Protein AF-0000000085634406 (afdb_homodimer)

Structure (mmCIF, N/CA/C/O backbone):
data_AF-0000000085634406-model_v1
#
loop_
_entity.id
_entity.type
_entity.pdbx_description
1 polymer 'Uncharacterized protein'
#
loop_
_atom_site.group_PDB
_atom_site.id
_atom_site.type_symbol
_atom_site.label_atom_id
_atom_site.label_alt_id
_atom_site.label_comp_id
_atom_site.label_asym_id
_atom_site.label_entity_id
_atom_site.label_seq_id
_atom_site.pdbx_PDB_ins_code
_atom_site.Cartn_x
_atom_site.Cartn_y
_atom_site.Cartn_z
_atom_site.occupancy
_atom_site.B_iso_or_equiv
_atom_site.auth_seq_id
_atom_site.auth_comp_id
_atom_site.auth_asym_id
_atom_site.auth_atom_id
_atom_site.pdbx_PDB_model_num
ATOM 1 N N . MET A 1 1 ? 10.5 -25.703 -25.047 1 21.89 1 MET A N 1
ATOM 2 C CA . MET A 1 1 ? 10.477 -24.328 -24.531 1 21.89 1 MET A CA 1
ATOM 3 C C . MET A 1 1 ? 10.43 -24.328 -23 1 21.89 1 MET A C 1
ATOM 5 O O . MET A 1 1 ? 9.523 -24.906 -22.406 1 21.89 1 MET A O 1
ATOM 9 N N . ASP A 1 2 ? 11.484 -24.625 -22.375 1 30.7 2 ASP A N 1
ATOM 10 C CA . ASP A 1 2 ? 11.68 -24.688 -20.922 1 30.7 2 ASP A CA 1
AT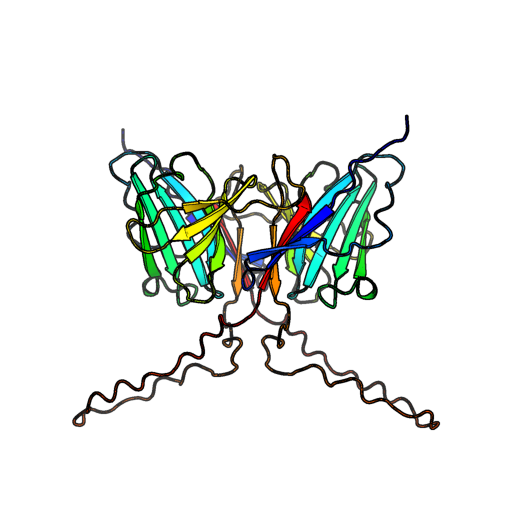OM 11 C C . ASP A 1 2 ? 10.914 -23.562 -20.219 1 30.7 2 ASP A C 1
ATOM 13 O O . ASP A 1 2 ? 11.102 -22.391 -20.531 1 30.7 2 ASP A O 1
ATOM 17 N N . SER A 1 3 ? 9.664 -23.594 -20.219 1 33.84 3 SER A N 1
ATOM 18 C CA . SER A 1 3 ? 8.727 -22.594 -19.703 1 33.84 3 SER A CA 1
ATOM 19 C C . SER A 1 3 ? 9.328 -21.828 -18.531 1 33.84 3 SER A C 1
ATOM 21 O O . SER A 1 3 ? 9.438 -22.375 -17.422 1 33.84 3 SER A O 1
ATOM 23 N N . SER A 1 4 ? 10.469 -21.344 -18.594 1 37.53 4 SER A N 1
ATOM 24 C CA . SER A 1 4 ? 11.336 -20.531 -17.75 1 37.53 4 SER A CA 1
ATOM 25 C C . SER A 1 4 ? 10.539 -19.469 -17.016 1 37.53 4 SER A C 1
ATOM 27 O O . SER A 1 4 ? 10.352 -18.359 -17.516 1 37.53 4 SER A O 1
ATOM 29 N N . ARG A 1 5 ? 9.312 -19.641 -16.797 1 41.25 5 ARG A N 1
ATOM 30 C CA . ARG A 1 5 ? 8.414 -18.75 -16.078 1 41.25 5 ARG A CA 1
ATOM 31 C C . ARG A 1 5 ? 9.172 -17.922 -15.039 1 41.25 5 ARG A C 1
ATOM 33 O O . ARG A 1 5 ? 9.891 -18.469 -14.211 1 41.25 5 ARG A O 1
ATOM 40 N N . SER A 1 6 ? 9.766 -16.953 -15.461 1 49.94 6 SER A N 1
ATOM 41 C CA . SER A 1 6 ? 10.445 -15.883 -14.727 1 49.94 6 SER A CA 1
ATOM 42 C C . SER A 1 6 ? 9.938 -15.797 -13.289 1 49.94 6 SER A C 1
ATOM 44 O O . SER A 1 6 ? 8.734 -15.664 -13.055 1 49.94 6 SER A O 1
ATOM 46 N N . LYS A 1 7 ? 10.422 -16.75 -12.398 1 63.03 7 LYS A N 1
ATOM 47 C CA . LYS A 1 7 ? 10.062 -17.016 -11.008 1 63.03 7 LYS A CA 1
ATOM 48 C C . LYS A 1 7 ? 10 -15.711 -10.211 1 63.03 7 LYS A C 1
ATOM 50 O O . LYS A 1 7 ? 10.977 -14.961 -10.148 1 63.03 7 LYS A O 1
ATOM 55 N N . PHE A 1 8 ? 8.836 -15.203 -10.078 1 77.75 8 PHE A N 1
ATOM 56 C CA . PHE A 1 8 ? 8.641 -14.117 -9.125 1 77.75 8 PHE A CA 1
ATOM 57 C C . PHE A 1 8 ? 9.383 -14.398 -7.824 1 77.75 8 PHE A C 1
ATOM 59 O O . PHE A 1 8 ? 9.43 -15.539 -7.363 1 77.75 8 PHE A O 1
ATOM 66 N N . VAL A 1 9 ? 10.25 -13.453 -7.508 1 84.56 9 VAL A N 1
ATOM 67 C CA . VAL A 1 9 ? 10.969 -13.555 -6.242 1 84.56 9 VAL A CA 1
ATOM 68 C C . VAL A 1 9 ? 10.539 -12.422 -5.312 1 84.56 9 VAL A C 1
ATOM 70 O O . VAL A 1 9 ? 10.398 -11.273 -5.738 1 84.56 9 VAL A O 1
ATOM 73 N N . VAL A 1 10 ? 10.273 -12.852 -4.156 1 90.25 10 VAL A N 1
ATOM 74 C CA . VAL A 1 10 ? 10 -11.844 -3.133 1 90.25 10 VAL A CA 1
ATOM 75 C C . VAL A 1 10 ? 11.297 -11.469 -2.418 1 90.25 10 VAL A C 1
ATOM 77 O O . VAL A 1 10 ? 12.023 -12.344 -1.943 1 90.25 10 VAL A O 1
ATOM 80 N N . VAL A 1 11 ? 11.547 -10.203 -2.422 1 92 11 VAL A N 1
ATOM 81 C CA . VAL A 1 11 ? 12.727 -9.664 -1.751 1 92 11 VAL A CA 1
ATOM 82 C C . VAL A 1 11 ? 12.297 -8.719 -0.63 1 92 11 VAL A C 1
ATOM 84 O O . VAL A 1 11 ? 11.391 -7.902 -0.812 1 92 11 VAL A O 1
ATOM 87 N N . ALA A 1 12 ? 12.898 -8.898 0.524 1 91.75 12 ALA A N 1
ATOM 88 C CA . ALA A 1 12 ? 12.617 -8.016 1.656 1 91.75 12 ALA A CA 1
ATOM 89 C C . ALA A 1 12 ? 13.773 -7.043 1.893 1 91.75 12 ALA A C 1
ATOM 91 O O . ALA A 1 12 ? 14.938 -7.445 1.921 1 91.75 12 ALA A O 1
ATOM 92 N N . TYR A 1 13 ? 13.477 -5.844 1.976 1 91.38 13 TYR A N 1
ATOM 93 C CA . TYR A 1 13 ? 14.398 -4.805 2.414 1 91.38 13 TYR A CA 1
ATOM 94 C C . TYR A 1 13 ? 14.266 -4.547 3.91 1 91.38 13 TYR A C 1
ATOM 96 O O . TYR A 1 13 ? 13.219 -4.094 4.375 1 91.38 13 TYR A O 1
ATOM 104 N N . ASP A 1 14 ? 15.328 -4.816 4.57 1 87.81 14 ASP A N 1
ATOM 105 C CA . ASP A 1 14 ? 15.383 -4.543 6.004 1 87.81 14 ASP A CA 1
ATOM 106 C C . ASP A 1 14 ? 15.703 -3.076 6.27 1 87.81 14 ASP A C 1
ATOM 108 O O . ASP A 1 14 ? 16.828 -2.631 6.039 1 87.81 14 ASP A O 1
ATOM 112 N N . VAL A 1 15 ? 14.812 -2.393 6.797 1 86.31 15 VAL A N 1
ATOM 113 C CA . VAL A 1 15 ? 14.953 -0.952 6.988 1 86.31 15 VAL A CA 1
ATOM 114 C C . VAL A 1 15 ? 16 -0.675 8.062 1 86.31 15 VAL A C 1
ATOM 116 O O . VAL A 1 15 ? 16.734 0.318 7.992 1 86.31 15 VAL A O 1
ATOM 119 N N . GLY A 1 16 ? 16.078 -1.511 9.047 1 83.94 16 GLY A N 1
ATOM 120 C CA . GLY A 1 16 ? 17.078 -1.337 10.094 1 83.94 16 GLY A CA 1
ATOM 121 C C . GLY A 1 16 ? 18.484 -1.625 9.625 1 83.94 16 GLY A C 1
ATOM 122 O O . GLY A 1 16 ? 19.406 -0.854 9.906 1 83.94 16 GLY A O 1
ATOM 123 N N . LEU A 1 17 ? 18.609 -2.59 8.828 1 84.19 17 LEU A N 1
ATOM 124 C CA . LEU A 1 17 ? 19.922 -3.029 8.391 1 84.19 17 LEU A CA 1
ATOM 125 C C . LEU A 1 17 ? 20.25 -2.469 7.012 1 84.19 17 LEU A C 1
ATOM 127 O O . LEU A 1 17 ? 21.406 -2.521 6.578 1 84.19 17 LEU A O 1
ATOM 131 N N . ASN A 1 18 ? 19.328 -1.988 6.309 1 85.94 18 ASN A N 1
ATOM 132 C CA . ASN A 1 18 ? 19.484 -1.486 4.949 1 85.94 18 ASN A CA 1
ATOM 133 C C . ASN A 1 18 ? 20.031 -2.564 4.012 1 85.94 18 ASN A C 1
ATOM 135 O O . ASN A 1 18 ? 20.969 -2.316 3.25 1 85.94 18 ASN A O 1
ATOM 139 N N . GLN A 1 19 ? 19.453 -3.709 4.156 1 87.12 19 GLN A N 1
ATOM 140 C CA . GLN A 1 19 ? 19.875 -4.855 3.357 1 87.12 19 GLN A CA 1
ATOM 141 C C . GLN A 1 19 ? 18.672 -5.617 2.809 1 87.12 19 GLN A C 1
ATOM 143 O O . GLN A 1 19 ? 17.594 -5.598 3.404 1 87.12 19 GLN A O 1
ATOM 148 N N . CYS A 1 20 ? 18.984 -6.23 1.697 1 90.88 20 CYS A N 1
ATOM 149 C CA . CYS A 1 20 ? 17.938 -7.035 1.062 1 90.88 20 CYS A CA 1
ATOM 150 C C . CYS A 1 20 ? 18.203 -8.523 1.262 1 90.88 20 CYS A C 1
ATOM 152 O O . CYS A 1 20 ? 19.359 -8.953 1.325 1 90.88 20 CYS A O 1
ATOM 154 N N . ARG A 1 21 ? 17.203 -9.188 1.348 1 89.88 21 ARG A N 1
ATOM 155 C CA . ARG A 1 21 ? 17.266 -10.641 1.356 1 89.88 21 ARG A CA 1
ATOM 156 C C . ARG A 1 21 ? 16.062 -11.242 0.617 1 89.88 21 ARG A C 1
ATOM 158 O O . ARG A 1 21 ? 15.008 -10.625 0.533 1 89.88 21 ARG A O 1
ATOM 165 N N . GLU A 1 22 ? 16.297 -12.406 0.155 1 89.94 22 GLU A N 1
ATOM 166 C CA . GLU A 1 22 ? 15.18 -13.125 -0.437 1 89.94 22 GLU A CA 1
ATOM 167 C C . GLU A 1 22 ? 14.266 -13.695 0.64 1 89.94 22 GLU A C 1
ATOM 169 O O . GLU A 1 22 ? 14.734 -14.195 1.663 1 89.94 22 GLU A O 1
ATOM 174 N N . VAL A 1 23 ? 12.977 -13.586 0.42 1 90.5 23 VAL A N 1
ATOM 175 C CA . VAL A 1 23 ? 11.977 -14.141 1.323 1 90.5 23 VAL A CA 1
ATOM 176 C C . VAL A 1 23 ? 11.5 -15.492 0.795 1 90.5 23 VAL A C 1
ATOM 178 O O . VAL A 1 23 ? 11.164 -15.625 -0.385 1 90.5 23 VAL A O 1
ATOM 181 N N . PRO A 1 24 ? 11.508 -16.453 1.697 1 89.75 24 PRO A N 1
ATOM 182 C CA . PRO A 1 24 ? 10.961 -17.734 1.239 1 89.75 24 PRO A CA 1
ATOM 183 C C . PRO A 1 24 ? 9.531 -17.609 0.718 1 89.75 24 PRO A C 1
ATOM 185 O O . PRO A 1 24 ? 8.742 -16.812 1.237 1 89.75 24 PRO A O 1
ATOM 188 N N . GLN A 1 25 ? 9.305 -18.312 -0.256 1 88.38 25 GLN A N 1
ATOM 189 C CA . GLN A 1 25 ? 7.98 -18.297 -0.869 1 88.38 25 GLN A CA 1
ATOM 190 C C . GLN A 1 25 ? 7.273 -19.625 -0.69 1 88.38 25 GLN A C 1
ATOM 192 O O . GLN A 1 25 ? 7.91 -20.641 -0.36 1 88.38 25 GLN A O 1
ATOM 197 N N . PRO A 1 26 ? 5.93 -19.516 -0.777 1 85.06 26 PRO A N 1
ATOM 198 C CA . PRO A 1 26 ? 5.227 -20.797 -0.655 1 85.06 26 PRO A CA 1
ATOM 199 C C . PRO A 1 26 ? 5.633 -21.797 -1.735 1 85.06 26 PRO A C 1
ATOM 201 O O . PRO A 1 26 ? 6.051 -21.391 -2.826 1 85.06 26 PRO A O 1
ATOM 204 N N . ALA A 1 27 ? 5.832 -23.016 -1.372 1 72.81 27 ALA A N 1
ATOM 205 C CA . ALA A 1 27 ? 6.27 -24.047 -2.297 1 72.81 27 ALA A CA 1
ATOM 206 C C . ALA A 1 27 ? 5.406 -24.062 -3.557 1 72.81 27 ALA A C 1
ATOM 208 O O . ALA A 1 27 ? 5.91 -24.297 -4.66 1 72.81 27 ALA A O 1
ATOM 209 N N . GLU A 1 28 ? 4.105 -24.016 -3.438 1 64.12 28 GLU A N 1
ATOM 210 C CA . GLU A 1 28 ? 3.203 -24.328 -4.539 1 64.12 28 GLU A CA 1
ATOM 211 C C . GLU A 1 28 ? 2.676 -23.062 -5.207 1 64.12 28 GLU A C 1
ATOM 213 O O . GLU A 1 28 ? 1.947 -22.281 -4.586 1 64.12 28 GLU A O 1
ATOM 218 N N . TYR A 1 29 ? 3.463 -22.266 -6.102 1 66.12 29 TYR A N 1
ATOM 219 C CA . TYR A 1 29 ? 2.613 -21.406 -6.914 1 66.12 29 TYR A CA 1
ATOM 220 C C . TYR A 1 29 ? 2.188 -22.109 -8.195 1 66.12 29 TYR A C 1
ATOM 222 O O . TYR A 1 29 ? 3.025 -22.656 -8.914 1 66.12 29 TYR A O 1
ATOM 230 N N . GLY A 1 30 ? 1.852 -23.312 -8.102 1 58.31 30 GLY A N 1
ATOM 231 C CA . GLY A 1 30 ? 1.628 -24.062 -9.328 1 58.31 30 GLY A CA 1
ATOM 232 C C . GLY A 1 30 ? 1.171 -23.188 -10.477 1 58.31 30 GLY A C 1
ATOM 233 O O . GLY A 1 30 ? 0.689 -22.078 -10.273 1 58.31 30 GLY A O 1
ATOM 234 N N . ASP A 1 31 ? 1.969 -23.453 -11.562 1 58.25 31 ASP A N 1
ATOM 235 C CA . ASP A 1 31 ? 1.471 -22.859 -12.805 1 58.25 31 ASP A CA 1
ATOM 236 C C . ASP A 1 31 ? 0.019 -23.266 -13.055 1 58.25 31 ASP A C 1
ATOM 238 O O . ASP A 1 31 ? -0.362 -24.422 -12.82 1 58.25 31 ASP A O 1
ATOM 242 N N . GLY A 1 32 ? -0.808 -22.484 -12.438 1 57.69 32 GLY A N 1
ATOM 243 C CA . GLY A 1 32 ? -2.172 -22.812 -12.82 1 57.69 32 GLY A CA 1
ATOM 244 C C . GLY A 1 32 ? -2.246 -23.75 -14.016 1 57.69 32 GLY A C 1
ATOM 245 O O . GLY A 1 32 ? -1.303 -24.484 -14.289 1 57.69 32 GLY A O 1
ATOM 246 N N . ASN A 1 33 ? -3.279 -24.078 -14.555 1 56.97 33 ASN A N 1
ATOM 247 C CA . ASN A 1 33 ? -3.572 -24.953 -15.688 1 56.97 33 ASN A CA 1
ATOM 248 C C . ASN A 1 33 ? -2.904 -24.453 -16.969 1 56.97 33 ASN A C 1
ATOM 250 O O . ASN A 1 33 ? -3.422 -24.656 -18.062 1 56.97 33 ASN A O 1
ATOM 254 N N . GLY A 1 34 ? -1.737 -23.984 -16.75 1 59.31 34 GLY A N 1
ATOM 255 C CA . GLY A 1 34 ? -1.055 -23.609 -17.984 1 59.31 34 GLY A CA 1
ATOM 256 C C . GLY A 1 34 ? -1.306 -22.172 -18.391 1 59.31 34 GLY A C 1
ATOM 257 O O . GLY A 1 34 ? -0.635 -21.641 -19.297 1 59.31 34 GLY A O 1
ATOM 258 N N . GLY A 1 35 ? -2.387 -21.594 -17.812 1 66.12 35 GLY A N 1
ATOM 259 C CA . GLY A 1 35 ? -2.58 -20.203 -18.188 1 66.12 35 GLY A CA 1
ATOM 260 C C . GLY A 1 35 ? -1.674 -19.25 -17.422 1 66.12 35 GLY A C 1
ATOM 261 O O . GLY A 1 35 ? -0.948 -19.656 -16.516 1 66.12 35 GLY A O 1
ATOM 262 N N . GLY A 1 36 ? -1.35 -18.094 -17.859 1 78.5 36 GLY A N 1
ATOM 263 C CA . GLY A 1 36 ? -0.576 -17.047 -17.234 1 78.5 36 GLY A CA 1
ATOM 264 C C . GLY A 1 36 ? -1.142 -16.609 -15.891 1 78.5 36 GLY A C 1
ATOM 265 O O . GLY A 1 36 ? -2.273 -16.953 -15.547 1 78.5 36 GLY A O 1
ATOM 266 N N . TYR A 1 37 ? -0.385 -16.266 -14.984 1 84.44 37 TYR A N 1
ATOM 267 C CA . TYR A 1 37 ? -0.837 -15.766 -13.688 1 84.44 37 TYR A CA 1
ATOM 268 C C . TYR A 1 37 ? -0.087 -14.5 -13.312 1 84.44 37 TYR A C 1
ATOM 270 O O . TYR A 1 37 ? 0.982 -14.211 -13.852 1 84.44 37 TYR A O 1
ATOM 278 N N . PHE A 1 38 ? -0.783 -13.789 -12.453 1 88.06 38 PHE A N 1
ATOM 279 C CA . PHE A 1 38 ? -0.187 -12.586 -11.875 1 88.06 38 PHE A CA 1
ATOM 280 C C . PHE A 1 38 ? -0.106 -12.703 -10.352 1 88.06 38 PHE A C 1
ATOM 282 O O . PHE A 1 38 ? -1.026 -13.219 -9.719 1 88.06 38 PHE A O 1
ATOM 289 N N . LEU A 1 39 ? 0.977 -12.195 -9.852 1 90.31 39 LEU A N 1
ATOM 290 C CA . LEU A 1 39 ? 1.177 -12.211 -8.406 1 90.31 39 LEU A CA 1
ATOM 291 C C . LEU A 1 39 ? 1.077 -10.805 -7.824 1 90.31 39 LEU A C 1
ATOM 293 O O . LEU A 1 39 ? 1.531 -9.844 -8.445 1 90.31 39 LEU A O 1
ATOM 297 N N . SER A 1 40 ? 0.516 -10.719 -6.695 1 92.69 40 SER A N 1
ATOM 298 C CA . SER A 1 40 ? 0.5 -9.492 -5.902 1 92.69 40 SER A CA 1
ATOM 299 C C . SER A 1 40 ? 0.924 -9.766 -4.465 1 92.69 40 SER A C 1
ATOM 301 O O . SER A 1 40 ? 0.679 -10.844 -3.93 1 92.69 40 SER A O 1
ATOM 303 N N . LEU A 1 41 ? 1.548 -8.766 -3.943 1 93.56 41 LEU A N 1
ATOM 304 C CA . LEU A 1 41 ? 1.979 -8.805 -2.551 1 93.56 41 LEU A CA 1
ATOM 305 C C . LEU A 1 41 ? 1.126 -7.879 -1.69 1 93.56 41 LEU A C 1
ATOM 307 O O . LEU A 1 41 ? 0.691 -6.82 -2.152 1 93.56 41 LEU A O 1
ATOM 311 N N . GLY A 1 42 ? 0.899 -8.336 -0.514 1 94.31 42 GLY A N 1
ATOM 312 C CA . GLY A 1 42 ? 0.205 -7.48 0.438 1 94.31 42 GLY A CA 1
ATOM 313 C C . GLY A 1 42 ? 0.372 -7.934 1.877 1 94.31 42 GLY A C 1
ATOM 314 O O . GLY A 1 42 ? 1.188 -8.812 2.166 1 94.31 42 GLY A O 1
ATOM 315 N N . GLU A 1 43 ? -0.235 -7.219 2.738 1 92.25 43 GLU A N 1
ATOM 316 C CA . GLU A 1 43 ? -0.224 -7.504 4.168 1 92.25 43 GLU A CA 1
ATOM 317 C C . GLU A 1 43 ? -1.641 -7.57 4.73 1 92.25 43 GLU A C 1
ATOM 319 O O . GLU A 1 43 ? -2.469 -6.703 4.449 1 92.25 43 GLU A O 1
ATOM 324 N N . LEU A 1 44 ? -1.92 -8.664 5.371 1 91.19 44 LEU A N 1
ATOM 325 C CA . LEU A 1 44 ? -3.152 -8.836 6.133 1 91.19 44 LEU A CA 1
ATOM 326 C C . LEU A 1 44 ? -2.852 -9.266 7.562 1 91.19 44 LEU A C 1
ATOM 328 O O . LEU A 1 44 ? -2.068 -10.188 7.785 1 91.19 44 LEU A O 1
ATOM 332 N N . ARG A 1 45 ? -3.402 -8.539 8.484 1 85.12 45 ARG A N 1
ATOM 333 C CA . ARG A 1 45 ? -3.219 -8.875 9.891 1 85.12 45 ARG A CA 1
ATOM 334 C C . ARG A 1 45 ? -1.737 -8.953 10.242 1 85.12 45 ARG A C 1
ATOM 336 O O . ARG A 1 45 ? -1.3 -9.906 10.898 1 85.12 45 ARG A O 1
ATOM 343 N N . ASN A 1 46 ? -1.013 -8.086 9.664 1 81.62 46 ASN A N 1
ATOM 344 C CA . ASN A 1 46 ? 0.416 -7.949 9.93 1 81.62 46 ASN A CA 1
ATOM 345 C C . ASN A 1 46 ? 1.205 -9.133 9.375 1 81.62 46 ASN A C 1
ATOM 347 O O . ASN A 1 46 ? 2.332 -9.383 9.805 1 81.62 46 ASN A O 1
ATOM 351 N N . CYS A 1 47 ? 0.592 -9.914 8.523 1 90.69 47 CYS A N 1
ATOM 352 C CA . CYS A 1 47 ? 1.295 -11.016 7.879 1 90.69 47 CYS A CA 1
ATOM 353 C C . CYS A 1 47 ? 1.457 -10.758 6.387 1 90.69 47 CYS A C 1
ATOM 355 O O . CYS A 1 47 ? 0.542 -10.242 5.738 1 90.69 47 CYS A O 1
ATOM 357 N N . LEU A 1 48 ? 2.588 -11.203 5.906 1 92.75 48 LEU A N 1
ATOM 358 C CA . LEU A 1 48 ? 2.826 -11.125 4.473 1 92.75 48 LEU A CA 1
ATOM 359 C C . LEU A 1 48 ? 1.912 -12.078 3.713 1 92.75 48 LEU A C 1
ATOM 361 O O . LEU A 1 48 ? 1.731 -13.227 4.125 1 92.75 48 LEU A O 1
ATOM 365 N N . CYS A 1 49 ? 1.321 -11.578 2.658 1 94.44 49 CYS A N 1
ATOM 366 C CA . CYS A 1 49 ? 0.441 -12.398 1.833 1 94.44 49 CYS A CA 1
ATOM 367 C C . CYS A 1 49 ? 0.849 -12.328 0.366 1 94.44 49 CYS A C 1
ATOM 369 O O . CYS A 1 49 ? 1.327 -11.289 -0.101 1 94.44 49 CYS A O 1
ATOM 371 N N . ILE A 1 50 ? 0.661 -13.398 -0.268 1 93.06 50 ILE A N 1
ATOM 372 C CA . ILE A 1 50 ? 0.811 -13.469 -1.718 1 93.06 50 ILE A CA 1
ATOM 373 C C . ILE A 1 50 ? -0.524 -13.852 -2.355 1 93.06 50 ILE A C 1
ATOM 375 O O . ILE A 1 50 ? -1.184 -14.797 -1.914 1 93.06 50 ILE A O 1
ATOM 379 N N . PHE A 1 51 ? -0.925 -13.094 -3.299 1 93.44 51 PHE A N 1
ATOM 380 C CA . PHE A 1 51 ? -2.115 -13.375 -4.094 1 93.44 51 PHE A CA 1
ATOM 381 C C . PHE A 1 51 ? -1.735 -13.797 -5.508 1 93.44 51 PHE A C 1
ATOM 383 O O . PHE A 1 51 ? -0.962 -13.109 -6.18 1 93.44 51 PHE A O 1
ATOM 390 N N . ALA A 1 52 ? -2.246 -14.859 -5.934 1 90.94 52 ALA A N 1
ATOM 391 C CA . ALA A 1 52 ? -2.055 -15.344 -7.301 1 90.94 52 ALA A CA 1
ATOM 392 C C . ALA A 1 52 ? -3.375 -15.359 -8.07 1 90.94 52 ALA A C 1
ATOM 394 O O . ALA A 1 52 ? -4.348 -15.977 -7.625 1 90.94 52 ALA A O 1
ATOM 395 N N . ASN A 1 53 ? -3.391 -14.617 -9.109 1 90.94 53 ASN A N 1
ATOM 396 C CA . ASN A 1 53 ? -4.539 -14.617 -10.008 1 90.94 53 ASN A CA 1
ATOM 397 C C . ASN A 1 53 ? -4.266 -15.445 -11.266 1 90.94 53 ASN A C 1
ATOM 399 O O . ASN A 1 53 ? -3.535 -15.008 -12.148 1 90.94 53 ASN A O 1
ATOM 403 N N . TYR A 1 54 ? -4.824 -16.578 -11.305 1 88.69 54 TYR A N 1
ATOM 404 C CA . TYR A 1 54 ? -4.695 -17.438 -12.469 1 88.69 54 TYR A CA 1
ATOM 405 C C . TYR A 1 54 ? -5.762 -17.109 -13.516 1 88.69 54 TYR A C 1
ATOM 407 O O . TYR A 1 54 ? -6.953 -17.344 -13.281 1 88.69 54 TYR A O 1
ATOM 415 N N . LEU A 1 55 ? -5.301 -16.594 -14.539 1 84.38 55 LEU A N 1
ATOM 416 C CA . LEU A 1 55 ? -6.203 -16.047 -15.547 1 84.38 55 LEU A CA 1
ATOM 417 C C . LEU A 1 55 ? -7.227 -17.078 -15.984 1 84.38 55 LEU A C 1
ATOM 419 O O . LEU A 1 55 ? -6.863 -18.188 -16.406 1 84.38 55 LEU A O 1
ATOM 423 N N . GLY A 1 56 ? -8.461 -16.625 -15.859 1 82.12 56 GLY A N 1
ATOM 424 C CA . GLY A 1 56 ? -9.57 -17.453 -16.312 1 82.12 56 GLY A CA 1
ATOM 425 C C . GLY A 1 56 ? -9.805 -18.656 -15.43 1 82.12 56 GLY A C 1
ATOM 426 O O . GLY A 1 56 ? -10.578 -19.547 -15.781 1 82.12 56 GLY A O 1
ATOM 427 N N . GLU A 1 57 ? -9.219 -18.781 -14.32 1 87.94 57 GLU A N 1
ATOM 428 C CA . GLU A 1 57 ? -9.32 -20 -13.523 1 87.94 57 GLU A CA 1
ATOM 429 C C . GLU A 1 57 ? -9.672 -19.688 -12.07 1 87.94 57 GLU A C 1
ATOM 431 O O . GLU A 1 57 ? -10.836 -19.75 -11.688 1 87.94 57 GLU A O 1
ATOM 436 N N . SER A 1 58 ? -8.594 -19.203 -11.289 1 90.31 58 SER A N 1
ATOM 437 C CA . SER A 1 58 ? -8.82 -19.047 -9.852 1 90.31 58 SER A CA 1
ATOM 438 C C . SER A 1 58 ? -7.867 -18.016 -9.25 1 90.31 58 SER A C 1
ATOM 440 O O . SER A 1 58 ? -6.871 -17.641 -9.875 1 90.31 58 SER A O 1
ATOM 442 N N . VAL A 1 59 ? -8.344 -17.547 -8.172 1 91.81 59 VAL A N 1
ATOM 443 C CA . VAL A 1 59 ? -7.492 -16.719 -7.328 1 91.81 59 VAL A CA 1
ATOM 444 C C . VAL A 1 59 ? -7.121 -17.484 -6.059 1 91.81 59 VAL A C 1
ATOM 446 O O . VAL A 1 59 ? -7.988 -18.062 -5.398 1 91.81 59 VAL A O 1
ATOM 449 N N . HIS A 1 60 ? -5.812 -17.516 -5.801 1 92.06 60 HIS A N 1
ATOM 450 C CA . HIS A 1 60 ? -5.289 -18.125 -4.582 1 92.06 60 HIS A CA 1
ATOM 451 C C . HIS A 1 60 ? -4.547 -17.094 -3.73 1 92.06 60 HIS A C 1
ATOM 453 O O . HIS A 1 60 ? -3.973 -16.141 -4.258 1 92.06 60 HIS A O 1
ATOM 459 N N . ALA A 1 61 ? -4.602 -17.312 -2.398 1 94 61 ALA A N 1
ATOM 460 C CA . ALA A 1 61 ? -3.82 -16.484 -1.49 1 94 61 ALA A CA 1
ATOM 461 C C . ALA A 1 61 ? -3.166 -17.328 -0.398 1 94 61 ALA A C 1
ATOM 463 O O . ALA A 1 61 ? -3.744 -18.312 0.066 1 94 61 ALA A O 1
ATOM 464 N N . TRP A 1 62 ? -1.982 -16.891 -0.081 1 94.19 62 TRP A N 1
ATOM 465 C CA . TRP A 1 62 ? -1.221 -17.5 1.008 1 94.19 62 TRP A CA 1
ATOM 466 C C . TRP A 1 62 ? -0.791 -16.438 2.021 1 94.19 62 TRP A C 1
ATOM 468 O O . TRP A 1 62 ? -0.546 -15.289 1.659 1 94.19 62 TRP A O 1
ATOM 478 N N . MET A 1 63 ? -0.68 -16.891 3.252 1 94.31 63 MET A N 1
ATOM 479 C CA . MET A 1 63 ? -0.232 -16.016 4.344 1 94.31 63 MET A CA 1
ATOM 480 C C . MET A 1 63 ? 0.969 -16.625 5.059 1 94.31 63 MET A C 1
ATOM 482 O O . MET A 1 63 ? 0.963 -17.812 5.391 1 94.31 63 MET A O 1
ATOM 486 N N . MET A 1 64 ? 1.964 -15.805 5.223 1 92.38 64 MET A N 1
ATOM 487 C CA . MET A 1 64 ? 3.1 -16.203 6.047 1 92.38 64 MET A CA 1
ATOM 488 C C . MET A 1 64 ? 2.855 -15.867 7.516 1 92.38 64 MET A C 1
ATOM 490 O O . MET A 1 64 ? 2.975 -14.711 7.914 1 92.38 64 MET A O 1
ATOM 494 N N . LYS A 1 65 ? 2.684 -16.766 8.32 1 90.56 65 LYS A N 1
ATOM 495 C CA . LYS A 1 65 ? 2.271 -16.531 9.703 1 90.56 65 LYS A CA 1
ATOM 496 C C . LYS A 1 65 ? 3.443 -16.047 10.555 1 90.56 65 LYS A C 1
ATOM 498 O O . LYS A 1 65 ? 3.25 -15.32 11.531 1 90.56 65 LYS A O 1
ATOM 503 N N . GLU A 1 66 ? 4.562 -16.5 10.219 1 86.81 66 GLU A N 1
ATOM 504 C CA . GLU A 1 66 ? 5.797 -16.062 10.852 1 86.81 66 GLU A CA 1
ATOM 505 C C . GLU A 1 66 ? 6.809 -15.578 9.82 1 86.81 66 GLU A C 1
ATOM 507 O O . GLU A 1 66 ? 7.289 -16.359 9 1 86.81 66 GLU A O 1
ATOM 512 N N . TYR A 1 67 ? 7.074 -14.398 9.914 1 84.62 67 TYR A N 1
ATOM 513 C CA . TYR A 1 67 ? 7.93 -13.812 8.891 1 84.62 67 TYR A CA 1
ATOM 514 C C . TYR A 1 67 ? 9.258 -14.555 8.797 1 84.62 67 TYR A C 1
ATOM 516 O O . TYR A 1 67 ? 9.898 -14.828 9.82 1 84.62 67 TYR A O 1
ATOM 524 N N . GLY A 1 68 ? 9.539 -14.766 7.551 1 84.94 68 GLY A N 1
ATOM 525 C CA . GLY A 1 68 ? 10.828 -15.367 7.281 1 84.94 68 GLY A CA 1
ATOM 526 C C . GLY A 1 68 ? 10.82 -16.875 7.414 1 84.94 68 GLY A C 1
ATOM 527 O O . GLY A 1 68 ? 11.805 -17.547 7.094 1 84.94 68 GLY A O 1
ATOM 528 N N . VAL A 1 69 ? 9.805 -17.406 7.867 1 88.25 69 VAL A N 1
ATOM 529 C CA . VAL A 1 69 ? 9.719 -18.859 8.055 1 88.25 69 VAL A CA 1
ATOM 530 C C . VAL A 1 69 ? 8.898 -19.469 6.926 1 88.25 69 VAL A C 1
ATOM 532 O O . VAL A 1 69 ? 7.68 -19.297 6.863 1 88.25 69 VAL A O 1
ATOM 535 N N . GLU A 1 70 ? 9.516 -20.328 6.211 1 90.75 70 GLU A N 1
ATOM 536 C CA . GLU A 1 70 ? 8.906 -20.891 5.012 1 90.75 70 GLU A CA 1
ATOM 537 C C . GLU A 1 70 ? 7.723 -21.781 5.367 1 90.75 70 GLU A C 1
ATOM 539 O O . GLU A 1 70 ? 6.688 -21.75 4.699 1 90.75 70 GLU A O 1
ATOM 544 N N . SER A 1 71 ? 7.855 -22.562 6.383 1 91.94 71 SER A N 1
ATOM 545 C CA . SER A 1 71 ? 6.836 -23.547 6.738 1 91.94 71 SER A CA 1
ATOM 546 C C . SER A 1 71 ? 5.613 -22.875 7.355 1 91.94 71 SER A C 1
ATOM 548 O O . SER A 1 71 ? 4.59 -23.531 7.578 1 91.94 71 SER A O 1
ATOM 550 N N . SER A 1 72 ? 5.676 -21.609 7.508 1 91.56 72 SER A N 1
ATOM 551 C CA . SER A 1 72 ? 4.562 -20.922 8.148 1 91.56 72 SER A CA 1
ATOM 552 C C . SER A 1 72 ? 3.541 -20.453 7.125 1 91.56 72 SER A C 1
ATOM 554 O O . SER A 1 72 ? 2.482 -19.938 7.488 1 91.56 72 SER A O 1
ATOM 556 N N . TRP A 1 73 ? 3.938 -20.672 5.859 1 92.5 73 TRP A N 1
ATOM 557 C CA . TRP A 1 73 ? 2.973 -20.297 4.828 1 92.5 73 TRP A CA 1
ATOM 558 C C . TRP A 1 73 ? 1.73 -21.188 4.906 1 92.5 73 TRP A C 1
ATOM 560 O O . TRP A 1 73 ? 1.834 -22.406 4.984 1 92.5 73 TRP A O 1
ATOM 570 N N . THR A 1 74 ? 0.613 -20.516 4.918 1 93.25 74 THR A N 1
ATOM 571 C CA . THR A 1 74 ? -0.669 -21.219 4.879 1 93.25 74 THR A CA 1
ATOM 572 C C . THR A 1 74 ? -1.562 -20.656 3.779 1 93.25 74 THR A C 1
ATOM 574 O O . THR A 1 74 ? -1.563 -19.438 3.537 1 93.25 74 THR A O 1
ATOM 577 N N . LYS A 1 75 ? -2.289 -21.562 3.205 1 92.06 75 LYS A N 1
ATOM 578 C CA . LYS A 1 75 ? -3.26 -21.125 2.211 1 92.06 75 LYS A CA 1
ATOM 579 C C . LYS A 1 75 ? -4.445 -20.422 2.875 1 92.06 75 LYS A C 1
ATOM 581 O O . LYS A 1 75 ? -5.039 -20.953 3.814 1 92.06 75 LYS A O 1
ATOM 586 N N . LEU A 1 76 ? -4.707 -19.266 2.387 1 92.88 76 LEU A N 1
ATOM 587 C CA . LEU A 1 76 ? -5.84 -18.516 2.92 1 92.88 76 LEU A CA 1
ATOM 588 C C . LEU A 1 76 ? -7.129 -18.891 2.199 1 92.88 76 LEU A C 1
ATOM 590 O O . LEU A 1 76 ? -8.156 -19.141 2.84 1 92.88 76 LEU A O 1
ATOM 594 N N . PHE A 1 77 ? -7.07 -18.906 0.877 1 92.31 77 PHE A N 1
ATOM 595 C CA . PHE A 1 77 ? -8.234 -19.328 0.104 1 92.31 77 PHE A CA 1
ATOM 596 C C . PHE A 1 77 ? -7.84 -19.672 -1.327 1 92.31 77 PHE A C 1
ATOM 598 O O . PHE A 1 77 ? -6.73 -19.359 -1.764 1 92.31 77 PHE A O 1
ATOM 605 N N . SER A 1 78 ? -8.703 -20.375 -1.95 1 90.56 78 SER A N 1
ATOM 606 C CA . SER A 1 78 ? -8.734 -20.672 -3.379 1 90.56 78 SER A CA 1
ATOM 607 C C . SER A 1 78 ? -10.148 -20.531 -3.939 1 90.56 78 SER A C 1
ATOM 609 O O . SER A 1 78 ? -11.023 -21.328 -3.629 1 90.56 78 SER A O 1
ATOM 611 N N . VAL A 1 79 ? -10.297 -19.484 -4.73 1 91.12 79 VAL A N 1
ATOM 612 C CA . VAL A 1 79 ? -11.648 -19.266 -5.238 1 91.12 79 VAL A CA 1
ATOM 613 C C . VAL A 1 79 ? -11.602 -19.031 -6.746 1 91.12 79 VAL A C 1
ATOM 615 O O . VAL A 1 79 ? -10.586 -18.594 -7.285 1 91.12 79 VAL A O 1
ATOM 618 N N . PRO A 1 80 ? -12.727 -19.359 -7.34 1 87.56 80 PRO A N 1
ATOM 619 C CA . PRO A 1 80 ? -12.773 -19.016 -8.766 1 87.56 80 PRO A CA 1
ATOM 620 C C . PRO A 1 80 ? -12.617 -17.516 -9.023 1 87.56 80 PRO A C 1
ATOM 622 O O . PRO A 1 80 ? -13.031 -16.703 -8.195 1 87.56 80 PRO A O 1
ATOM 625 N N . ASN A 1 81 ? -11.992 -17.188 -10.047 1 80 81 ASN A N 1
ATOM 626 C CA . ASN A 1 81 ? -11.734 -15.766 -10.289 1 80 81 ASN A CA 1
ATOM 627 C C . ASN A 1 81 ? -12.844 -15.133 -11.125 1 80 81 ASN A C 1
ATOM 629 O O . ASN A 1 81 ? -12.578 -14.25 -11.945 1 80 81 ASN A O 1
ATOM 633 N N . SER A 1 82 ? -13.969 -15.656 -10.883 1 75.94 82 SER A N 1
ATOM 634 C CA . SER A 1 82 ? -15.07 -15.039 -11.617 1 75.94 82 SER A CA 1
ATOM 635 C C . SER A 1 82 ? -15.125 -13.539 -11.375 1 75.94 82 SER A C 1
ATOM 637 O O . SER A 1 82 ? -15.266 -13.094 -10.234 1 75.94 82 SER A O 1
ATOM 639 N N . GLY A 1 83 ? -14.836 -12.695 -12.328 1 75.69 83 GLY A N 1
ATOM 640 C CA . GLY A 1 83 ? -14.922 -11.242 -12.242 1 75.69 83 GLY A CA 1
ATOM 641 C C . GLY A 1 83 ? -13.578 -10.586 -12 1 75.69 83 GLY A C 1
ATOM 642 O O . GLY A 1 83 ? -13.461 -9.359 -12.055 1 75.69 83 GLY A O 1
ATOM 643 N N . LEU A 1 84 ? -12.602 -11.5 -11.703 1 81.88 84 LEU A N 1
ATOM 644 C CA . LEU A 1 84 ? -11.289 -10.922 -11.43 1 81.88 84 LEU A CA 1
ATOM 645 C C . LEU A 1 84 ? -10.289 -11.305 -12.508 1 81.88 84 LEU A C 1
ATOM 647 O O . LEU A 1 84 ? -9.133 -10.883 -12.469 1 81.88 84 LEU A O 1
ATOM 651 N N . SER A 1 85 ? -10.672 -12.055 -13.461 1 75.44 85 SER A N 1
ATOM 652 C CA . SER A 1 85 ? -9.773 -12.727 -14.398 1 75.44 85 SER A CA 1
ATOM 653 C C . SER A 1 85 ? -8.883 -11.727 -15.125 1 75.44 85 SER A C 1
ATOM 655 O O . SER A 1 85 ? -7.73 -12.031 -15.445 1 75.44 85 SER A O 1
ATOM 657 N N . TYR A 1 86 ? -9.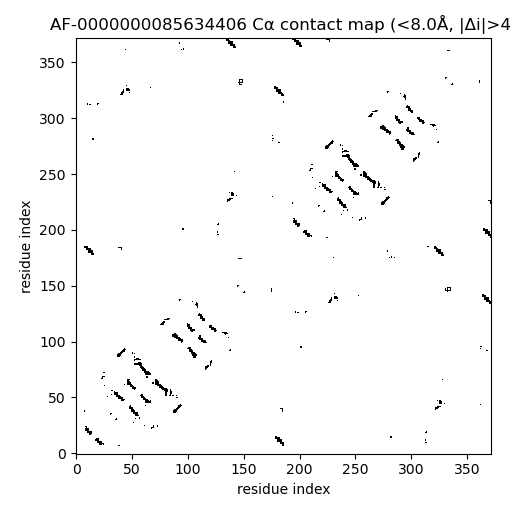289 -10.516 -15.266 1 80.62 86 TYR A N 1
ATOM 658 C CA . TYR A 1 86 ? -8.516 -9.617 -16.109 1 80.62 86 TYR A CA 1
ATOM 659 C C . TYR A 1 86 ? -7.789 -8.562 -15.289 1 80.62 86 TYR A C 1
ATOM 661 O O . TYR A 1 86 ? -7.309 -7.562 -15.82 1 80.62 86 TYR A O 1
ATOM 669 N N . HIS A 1 87 ? -7.641 -8.922 -14.047 1 87.62 87 HIS A N 1
ATOM 670 C CA . HIS A 1 87 ? -6.91 -7.98 -13.203 1 87.62 87 HIS A CA 1
ATOM 671 C C . HIS A 1 87 ? -5.484 -8.453 -12.953 1 87.62 87 HIS A C 1
ATOM 673 O O . HIS A 1 87 ? -5.254 -9.641 -12.719 1 87.62 87 HIS A O 1
ATOM 679 N N . PHE A 1 88 ? -4.625 -7.484 -13.008 1 85.88 88 PHE A N 1
ATOM 680 C CA . PHE A 1 88 ? -3.201 -7.785 -12.914 1 85.88 88 PHE A CA 1
ATOM 681 C C . PHE A 1 88 ? -2.695 -7.574 -11.492 1 85.88 88 PHE A C 1
ATOM 683 O O . PHE A 1 88 ? -1.651 -8.109 -11.117 1 85.88 88 PHE A O 1
ATOM 690 N N . SER A 1 89 ? -3.332 -6.84 -10.789 1 92.12 89 SER A N 1
ATOM 691 C CA . SER A 1 89 ? -2.91 -6.512 -9.43 1 92.12 89 SER A CA 1
ATOM 692 C C . SER A 1 89 ? -4.07 -6.625 -8.445 1 92.12 89 SER A C 1
ATOM 694 O O . SER A 1 89 ? -5.121 -6.012 -8.648 1 92.12 89 SER A O 1
ATOM 696 N N . LEU A 1 90 ? -3.904 -7.449 -7.48 1 94.62 90 LEU A N 1
ATOM 697 C CA . LEU A 1 90 ? -4.844 -7.66 -6.387 1 94.62 90 LEU A CA 1
ATOM 698 C C . LEU A 1 90 ? -4.207 -7.301 -5.047 1 94.62 90 LEU A C 1
ATOM 700 O O . LEU A 1 90 ? -3.654 -8.172 -4.367 1 94.62 90 LEU A O 1
ATOM 704 N N . VAL A 1 91 ? -4.289 -6.066 -4.648 1 94.31 91 VAL A N 1
ATOM 705 C CA . VAL A 1 91 ? -3.648 -5.633 -3.406 1 94.31 91 VAL A CA 1
ATOM 706 C C . VAL A 1 91 ? -4.652 -5.695 -2.26 1 94.31 91 VAL A C 1
ATOM 708 O O . VAL A 1 91 ? -5.672 -5 -2.277 1 94.31 91 VAL A O 1
ATOM 711 N N . PRO A 1 92 ? -4.359 -6.504 -1.275 1 95.56 92 PRO A N 1
ATOM 712 C CA . PRO A 1 92 ? -5.281 -6.566 -0.139 1 95.56 92 PRO A CA 1
ATOM 713 C C . PRO A 1 92 ? -5.172 -5.355 0.78 1 95.56 92 PRO A C 1
ATOM 715 O O . PRO A 1 92 ? -4.066 -4.875 1.046 1 95.56 92 PRO A O 1
ATOM 718 N N . LEU A 1 93 ? -6.285 -4.875 1.199 1 94.5 93 LEU A N 1
ATOM 719 C CA . LEU A 1 93 ? -6.309 -3.713 2.078 1 94.5 93 LEU A CA 1
ATOM 720 C C . LEU A 1 93 ? -6.77 -4.098 3.479 1 94.5 93 LEU A C 1
ATOM 722 O O . LEU A 1 93 ? -6.48 -3.389 4.449 1 94.5 93 LEU A O 1
ATOM 726 N N . GLY A 1 94 ? -7.469 -5.188 3.568 1 93.44 94 GLY A N 1
ATOM 727 C CA . GLY A 1 94 ? -7.949 -5.621 4.871 1 93.44 94 GLY A CA 1
ATOM 728 C C . GLY A 1 94 ? -8.977 -6.73 4.785 1 93.44 94 GLY A C 1
ATOM 729 O O . GLY A 1 94 ? -9.352 -7.16 3.691 1 93.44 94 GLY A O 1
ATOM 730 N N . LEU A 1 95 ? -9.398 -7.109 5.992 1 93.06 95 LEU A N 1
ATOM 731 C CA . LEU A 1 95 ? -10.422 -8.148 6.121 1 93.06 95 LEU A CA 1
ATOM 732 C C . LEU A 1 95 ? -11.719 -7.566 6.668 1 93.06 95 LEU A C 1
ATOM 734 O O . LEU A 1 95 ? -11.703 -6.551 7.367 1 93.06 95 LEU A O 1
ATOM 738 N N . SER A 1 96 ? -12.734 -8.211 6.219 1 90.62 96 SER A N 1
ATOM 739 C CA . SER A 1 96 ? -14.008 -7.867 6.84 1 90.62 96 SER A CA 1
ATOM 740 C C . SER A 1 96 ? -13.992 -8.172 8.336 1 90.62 96 SER A C 1
ATOM 742 O O . SER A 1 96 ? -13.094 -8.867 8.82 1 90.62 96 SER A O 1
ATOM 744 N N . MET A 1 97 ? -14.992 -7.656 8.992 1 84.88 97 MET A N 1
ATOM 745 C CA . MET A 1 97 ? -15.055 -7.797 10.445 1 84.88 97 MET A CA 1
ATOM 746 C C . MET A 1 97 ? -15.094 -9.266 10.844 1 84.88 97 MET A C 1
ATOM 748 O O . MET A 1 97 ? -14.492 -9.664 11.844 1 84.88 97 MET A O 1
ATOM 752 N N . ASN A 1 98 ? -15.789 -10.055 10.078 1 86 98 ASN A N 1
ATOM 753 C CA . ASN A 1 98 ? -15.914 -11.469 10.414 1 86 98 ASN A CA 1
ATOM 754 C C . ASN A 1 98 ? -14.789 -12.297 9.797 1 86 98 ASN A C 1
ATOM 756 O O . ASN A 1 98 ? -14.727 -13.508 9.992 1 86 98 ASN A O 1
ATOM 760 N N . GLY A 1 99 ? -13.992 -11.703 9.055 1 88.19 99 GLY A N 1
ATOM 761 C CA . GLY A 1 99 ? -12.812 -12.344 8.492 1 88.19 99 GLY A CA 1
ATOM 762 C C . GLY A 1 99 ? -13.125 -13.203 7.281 1 88.19 99 GLY A C 1
ATOM 763 O O . GLY A 1 99 ? -12.25 -13.922 6.781 1 88.19 99 GLY A O 1
ATOM 764 N N . ASP A 1 100 ? -14.305 -13.094 6.746 1 90.56 100 ASP A N 1
ATOM 765 C CA . ASP A 1 100 ? -14.711 -14 5.676 1 90.56 100 ASP A CA 1
ATOM 766 C C . ASP A 1 100 ? -14.484 -13.367 4.305 1 90.56 100 ASP A C 1
ATOM 768 O O . ASP A 1 100 ? -14.555 -14.047 3.281 1 90.56 100 ASP A O 1
ATOM 772 N N . GLU A 1 101 ? -14.242 -12.078 4.312 1 93.56 101 GLU A N 1
ATOM 773 C CA . GLU A 1 101 ? -14.008 -11.367 3.059 1 93.56 101 GLU A CA 1
ATOM 774 C C . GLU A 1 101 ? -12.719 -10.555 3.117 1 93.56 101 GLU A C 1
ATOM 776 O O . GLU A 1 101 ? -12.32 -10.094 4.188 1 93.56 101 GLU A O 1
ATOM 781 N N . VAL A 1 102 ? -12.141 -10.422 1.964 1 94.81 102 VAL A N 1
ATOM 782 C CA . VAL A 1 102 ? -10.953 -9.586 1.829 1 94.81 102 VAL A CA 1
ATOM 783 C C . VAL A 1 102 ? -11.258 -8.398 0.909 1 94.81 102 VAL A C 1
ATOM 785 O O . VAL A 1 102 ? -11.898 -8.57 -0.133 1 94.81 102 VAL A O 1
ATOM 788 N N . LEU A 1 103 ? -10.914 -7.254 1.379 1 95.38 103 LEU A N 1
ATOM 789 C CA . LEU A 1 103 ? -11.023 -6.055 0.558 1 95.38 103 LEU A CA 1
ATOM 790 C C . LEU A 1 103 ? -9.812 -5.906 -0.356 1 95.38 103 LEU A C 1
ATOM 792 O O . LEU A 1 103 ? -8.672 -5.859 0.117 1 95.38 103 LEU A O 1
ATOM 796 N N . LEU A 1 104 ? -10.047 -5.781 -1.652 1 95.56 104 LEU A N 1
ATOM 797 C CA . LEU A 1 104 ? -8.969 -5.73 -2.627 1 95.56 104 LEU A CA 1
ATOM 798 C C . LEU A 1 104 ? -9 -4.422 -3.408 1 95.56 104 LEU A C 1
ATOM 800 O O . LEU A 1 104 ? -10.07 -3.928 -3.758 1 95.56 104 LEU A O 1
ATOM 804 N N . HIS A 1 105 ? -7.871 -3.863 -3.557 1 95.69 105 HIS A N 1
ATOM 805 C CA . HIS A 1 105 ? -7.633 -2.801 -4.527 1 95.69 105 HIS A CA 1
ATOM 806 C C . HIS A 1 105 ? -7.16 -3.367 -5.859 1 95.69 105 HIS A C 1
ATOM 808 O O . HIS A 1 105 ? -6.012 -3.809 -5.98 1 95.69 105 HIS A O 1
ATOM 814 N N . LEU A 1 106 ? -8.008 -3.295 -6.914 1 93.69 106 LEU A N 1
ATOM 815 C CA . LEU A 1 106 ? -7.754 -3.961 -8.188 1 93.69 106 LEU A CA 1
ATOM 816 C C . LEU A 1 106 ? -7.18 -2.982 -9.211 1 93.69 106 LEU A C 1
ATOM 818 O O . LEU A 1 106 ? -7.809 -1.971 -9.523 1 93.69 106 LEU A O 1
ATOM 822 N N . ASP A 1 107 ? -5.977 -3.291 -9.648 1 91.44 107 ASP A N 1
ATOM 823 C CA . ASP A 1 107 ? -5.312 -2.549 -10.711 1 91.44 107 ASP A CA 1
ATOM 824 C C . ASP A 1 107 ? -5.234 -1.062 -10.383 1 91.44 107 ASP A C 1
ATOM 826 O O . ASP A 1 107 ? -5.176 -0.222 -11.281 1 91.44 107 ASP A O 1
ATOM 830 N N . GLY A 1 108 ? -5.414 -0.757 -9.141 1 90.56 108 GLY A N 1
ATOM 831 C CA . GLY A 1 108 ? -5.387 0.645 -8.75 1 90.56 108 GLY A CA 1
ATOM 832 C C . GLY A 1 108 ? -6.633 1.403 -9.156 1 90.56 108 GLY A C 1
ATOM 833 O O . GLY A 1 108 ? -6.652 2.637 -9.141 1 90.56 108 GLY A O 1
ATOM 834 N N . GLU A 1 109 ? -7.738 0.686 -9.492 1 91.25 109 GLU A N 1
ATOM 835 C CA . GLU A 1 109 ? -8.883 1.371 -10.086 1 91.25 109 GLU A CA 1
ATOM 836 C C . GLU A 1 109 ? -10.18 1.006 -9.375 1 91.25 109 GLU A C 1
ATOM 838 O O . GLU A 1 109 ? -11.18 1.717 -9.492 1 91.25 109 GLU A O 1
ATOM 843 N N . ARG A 1 110 ? -10.148 -0.121 -8.695 1 91.69 110 ARG A N 1
ATOM 844 C CA . ARG A 1 110 ? -11.398 -0.604 -8.117 1 91.69 110 ARG A CA 1
ATOM 845 C C . ARG A 1 110 ? -11.172 -1.171 -6.719 1 91.69 110 ARG A C 1
ATOM 847 O O . ARG A 1 110 ? -10.102 -1.711 -6.426 1 91.69 110 ARG A O 1
ATOM 854 N N . LEU A 1 111 ? -12.234 -1.012 -5.969 1 93.31 111 LEU A N 1
ATOM 855 C CA . LEU A 1 111 ? -12.312 -1.689 -4.68 1 93.31 111 LEU A CA 1
ATOM 856 C C . LEU A 1 111 ? -13.359 -2.799 -4.707 1 93.31 111 LEU A C 1
ATOM 858 O O . LEU A 1 111 ? -14.492 -2.578 -5.141 1 93.31 111 LEU A O 1
ATOM 862 N N . VAL A 1 112 ? -12.945 -3.959 -4.219 1 93.94 112 VAL A N 1
ATOM 863 C CA . VAL A 1 112 ? -13.875 -5.086 -4.258 1 93.94 112 VAL A CA 1
ATOM 864 C C . VAL A 1 112 ? -13.742 -5.906 -2.977 1 93.94 112 VAL A C 1
ATOM 866 O O . VAL A 1 112 ? -12.641 -6.098 -2.463 1 93.94 112 VAL A O 1
ATOM 869 N N . TRP A 1 113 ? -14.875 -6.352 -2.523 1 93.81 113 TRP A N 1
ATOM 870 C CA . TRP A 1 113 ? -14.891 -7.414 -1.524 1 93.81 113 TRP A CA 1
ATOM 871 C C . TRP A 1 113 ? -14.859 -8.789 -2.188 1 93.81 113 TRP A C 1
ATOM 873 O O . TRP A 1 113 ? -15.703 -9.094 -3.033 1 93.81 113 TRP A O 1
ATOM 883 N N . LEU A 1 114 ? -13.922 -9.531 -1.844 1 94.62 114 LEU A N 1
ATOM 884 C CA . LEU A 1 114 ? -13.852 -10.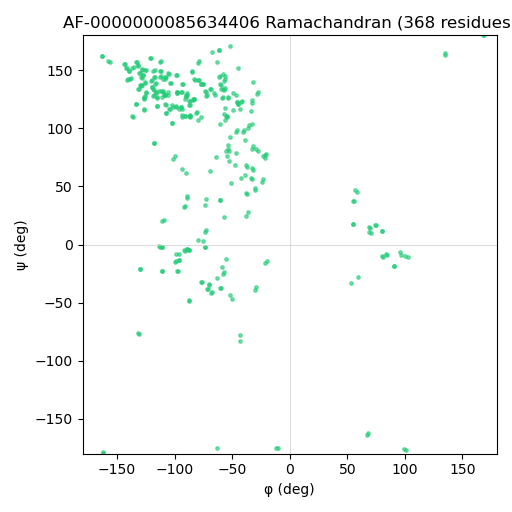914 -2.311 1 94.62 114 LEU A CA 1
ATOM 885 C C . LEU A 1 114 ? -14.172 -11.891 -1.181 1 94.62 114 LEU A C 1
ATOM 887 O O . LEU A 1 114 ? -13.5 -11.883 -0.143 1 94.62 114 LEU A O 1
ATOM 891 N N . GLU A 1 115 ? -15.148 -12.641 -1.372 1 92.88 115 GLU A N 1
ATOM 892 C CA . GLU A 1 115 ? -15.453 -13.695 -0.411 1 92.88 115 GLU A CA 1
ATOM 893 C C . GLU A 1 115 ? -14.445 -14.836 -0.503 1 92.88 115 GLU A C 1
ATOM 895 O O . GLU A 1 115 ? -14.141 -15.32 -1.597 1 92.88 115 GLU A O 1
ATOM 900 N N . MET A 1 116 ? -13.945 -15.242 0.572 1 91.69 116 MET A N 1
ATOM 901 C CA . MET A 1 116 ? -12.859 -16.219 0.593 1 91.69 116 MET A CA 1
ATOM 902 C C . MET A 1 116 ? -13.406 -17.641 0.584 1 91.69 116 MET A C 1
ATOM 904 O O . MET A 1 116 ? -12.648 -18.609 0.505 1 91.69 116 MET A O 1
ATOM 908 N N . GLU A 1 117 ? -14.625 -17.734 0.652 1 84.69 117 GLU A N 1
ATOM 909 C CA . GLU A 1 117 ? -15.25 -19.047 0.506 1 84.69 117 GLU A CA 1
ATOM 910 C C . GLU A 1 117 ? -15.766 -19.25 -0.917 1 84.69 117 GLU A C 1
ATOM 912 O O . GLU A 1 117 ? -16.25 -18.312 -1.552 1 84.69 117 GLU A O 1
ATOM 917 N N . LYS A 1 118 ? -15.703 -20.344 -1.326 1 72.56 118 LYS A N 1
ATOM 918 C CA . LYS A 1 118 ? -16.047 -20.719 -2.697 1 72.56 118 LYS A CA 1
ATOM 919 C C . LYS A 1 118 ? -17.484 -20.328 -3.027 1 72.56 118 LYS A C 1
ATOM 921 O O . LYS A 1 118 ? -18.391 -20.516 -2.207 1 72.56 118 LYS A O 1
ATOM 926 N N . GLY A 1 119 ? -17.641 -19.719 -4.188 1 67.88 119 GLY A N 1
ATOM 927 C CA . GLY A 1 119 ? -18.953 -19.562 -4.805 1 67.88 119 GLY A CA 1
ATOM 928 C C . GLY A 1 119 ? -19.578 -18.203 -4.527 1 67.88 119 GLY A C 1
ATOM 929 O O . GLY A 1 119 ? -20.641 -17.891 -5.062 1 67.88 119 GLY A O 1
ATOM 930 N N . LYS A 1 120 ? -19.125 -17.359 -3.725 1 69.5 120 LYS A N 1
ATOM 931 C CA . LYS A 1 120 ? -19.828 -16.125 -3.373 1 69.5 120 LYS A CA 1
ATOM 932 C C . LYS A 1 120 ? -19.344 -14.953 -4.207 1 69.5 120 LYS A C 1
ATOM 934 O O . LYS A 1 120 ? -20 -13.922 -4.289 1 69.5 120 LYS A O 1
ATOM 939 N N . GLY A 1 121 ? -18.344 -15.109 -4.945 1 78.44 121 GLY A N 1
ATOM 940 C CA . GLY A 1 121 ? -17.875 -14.125 -5.914 1 78.44 121 GLY A CA 1
ATOM 941 C C . GLY A 1 121 ? -17.344 -12.859 -5.27 1 78.44 121 GLY A C 1
ATOM 942 O O . GLY A 1 121 ? -17.062 -12.844 -4.07 1 78.44 121 GLY A O 1
ATOM 943 N N . ALA A 1 122 ? -17.203 -11.766 -6.117 1 87 122 ALA A N 1
ATOM 944 C CA . ALA A 1 122 ? -16.656 -10.469 -5.73 1 87 122 ALA A CA 1
ATOM 945 C C . ALA A 1 122 ? -17.703 -9.375 -5.84 1 87 122 ALA A C 1
ATOM 947 O O . ALA A 1 122 ? -18.562 -9.414 -6.727 1 87 122 ALA A O 1
ATOM 948 N N . GLN A 1 123 ? -17.734 -8.477 -4.879 1 90.69 123 GLN A N 1
ATOM 949 C CA . GLN A 1 123 ? -18.641 -7.336 -4.875 1 90.69 123 GLN A CA 1
ATOM 950 C C . GLN A 1 123 ? -17.875 -6.02 -4.977 1 90.69 123 GLN A C 1
ATOM 952 O O . GLN A 1 123 ? -17.031 -5.727 -4.133 1 90.69 123 GLN A O 1
ATOM 957 N N . GLU A 1 124 ? -18.25 -5.266 -5.91 1 91.06 124 GLU A N 1
ATOM 958 C CA . GLU A 1 124 ? -17.578 -3.98 -6.105 1 91.06 124 GLU A CA 1
ATOM 959 C C . GLU A 1 124 ? -18.141 -2.92 -5.16 1 91.06 124 GLU A C 1
ATOM 961 O O . GLU A 1 124 ? -19.359 -2.869 -4.926 1 91.06 124 GLU A O 1
ATOM 966 N N . ILE A 1 125 ? -17.266 -2.109 -4.672 1 91.69 125 ILE A N 1
ATOM 967 C CA . ILE A 1 125 ? -17.641 -0.99 -3.816 1 91.69 125 ILE A CA 1
ATOM 968 C C . ILE A 1 125 ? -17.719 0.29 -4.645 1 91.69 125 ILE A C 1
ATOM 970 O O . ILE A 1 125 ? -16.812 0.588 -5.426 1 91.69 125 ILE A O 1
ATOM 974 N N . THR A 1 126 ? -18.766 0.949 -4.473 1 87.81 126 THR A N 1
ATOM 975 C CA . THR A 1 126 ? -18.891 2.264 -5.094 1 87.81 126 THR A CA 1
ATOM 976 C C . THR A 1 126 ? -18.297 3.344 -4.191 1 87.81 126 THR A C 1
ATOM 978 O O . THR A 1 126 ? -18.703 3.488 -3.037 1 87.81 126 THR A O 1
ATOM 981 N N . ILE A 1 127 ? -17.375 3.984 -4.688 1 87.06 127 ILE A N 1
ATOM 982 C CA . ILE A 1 127 ? -16.719 5.047 -3.934 1 87.06 127 ILE A CA 1
ATOM 983 C C . ILE A 1 127 ? -17.359 6.391 -4.266 1 87.06 127 ILE A C 1
ATOM 985 O O . ILE A 1 127 ? -17.5 6.742 -5.441 1 87.06 127 ILE A O 1
ATOM 989 N N . LEU A 1 128 ? -17.641 7.031 -3.287 1 84.25 128 LEU A N 1
ATOM 990 C CA . LEU A 1 128 ? -18.266 8.344 -3.439 1 84.25 128 LEU A CA 1
ATOM 991 C C . LEU A 1 128 ? -17.375 9.273 -4.262 1 84.25 128 LEU A C 1
ATOM 993 O O . LEU A 1 128 ? -16.172 9.398 -3.988 1 84.25 128 LEU A O 1
ATOM 997 N N . GLY A 1 129 ? -17.938 9.867 -5.34 1 77.25 129 GLY A N 1
ATOM 998 C CA . GLY A 1 129 ? -17.25 10.906 -6.09 1 77.25 129 GLY A CA 1
ATOM 999 C C . GLY A 1 129 ? -16.25 10.352 -7.082 1 77.25 129 GLY A C 1
ATOM 1000 O O . GLY A 1 129 ? -15.633 11.109 -7.844 1 77.25 129 GLY A O 1
ATOM 1001 N N . TRP A 1 130 ? -16.016 9.102 -6.961 1 82.62 130 TRP A N 1
ATOM 1002 C CA . TRP A 1 130 ? -15.047 8.523 -7.887 1 82.62 130 TRP A CA 1
ATOM 1003 C C . TRP A 1 130 ? -15.711 8.164 -9.211 1 82.62 130 TRP A C 1
ATOM 1005 O O . TRP A 1 130 ? -16.703 7.434 -9.234 1 82.62 130 TRP A O 1
ATOM 1015 N N . GLU A 1 131 ? -15.195 8.656 -10.266 1 78.75 131 GLU A N 1
ATOM 1016 C CA . GLU A 1 131 ? -15.797 8.445 -11.578 1 78.75 131 GLU A CA 1
ATOM 1017 C C . GLU A 1 131 ? -14.922 7.551 -12.445 1 78.75 131 GLU A C 1
ATOM 1019 O O . GLU A 1 131 ? -15.219 7.344 -13.625 1 78.75 131 GLU A O 1
ATOM 1024 N N . GLY A 1 132 ? -13.852 7.203 -11.906 1 80.75 132 GLY A N 1
ATOM 1025 C CA . GLY A 1 132 ? -13 6.316 -12.688 1 80.75 132 GLY A CA 1
ATOM 1026 C C . GLY A 1 132 ? -11.539 6.723 -12.664 1 80.75 132 GLY A C 1
ATOM 1027 O O . GLY A 1 132 ? -11.203 7.832 -12.25 1 80.75 132 GLY A O 1
ATOM 1028 N N . GLY A 1 133 ? -10.711 5.785 -13.078 1 85.94 133 GLY A N 1
ATOM 1029 C CA . GLY A 1 133 ? -9.281 6.023 -13.141 1 85.94 133 GLY A CA 1
ATOM 1030 C C . GLY A 1 133 ? -8.531 5.461 -11.953 1 85.94 133 GLY A C 1
ATOM 1031 O O . GLY A 1 133 ? -9.117 4.781 -11.102 1 85.94 133 GLY A O 1
ATOM 1032 N N . ASP A 1 134 ? -7.266 5.758 -11.984 1 87.81 134 ASP A N 1
ATOM 1033 C CA . ASP A 1 134 ? -6.391 5.238 -10.938 1 87.81 134 ASP A CA 1
ATOM 1034 C C . ASP A 1 134 ? -6.508 6.07 -9.664 1 87.81 134 ASP A C 1
ATOM 1036 O O . ASP A 1 134 ? -6.703 7.285 -9.727 1 87.81 134 ASP A O 1
ATOM 1040 N N . PHE A 1 135 ? -6.48 5.418 -8.547 1 88.38 135 PHE A N 1
ATOM 1041 C CA . PHE A 1 135 ? -6.438 6.121 -7.27 1 88.38 135 PHE A CA 1
ATOM 1042 C C . PHE A 1 135 ? -5.535 5.395 -6.281 1 88.38 135 PHE A C 1
ATOM 1044 O O . PHE A 1 135 ? -5.324 4.184 -6.398 1 88.38 135 PHE A O 1
ATOM 1051 N N . GLY A 1 136 ? -4.965 6.188 -5.352 1 89.5 136 GLY A N 1
ATOM 1052 C CA . GLY A 1 136 ? -4.254 5.605 -4.223 1 89.5 136 GLY A CA 1
ATOM 1053 C C . GLY A 1 136 ? -5.164 5.242 -3.068 1 89.5 136 GLY A C 1
ATOM 1054 O O . GLY A 1 136 ? -6.227 5.844 -2.893 1 89.5 136 GLY A O 1
ATOM 1055 N N . ALA A 1 137 ? -4.777 4.223 -2.34 1 91.44 137 ALA A N 1
ATOM 1056 C CA . ALA A 1 137 ? -5.52 3.789 -1.16 1 91.44 137 ALA A CA 1
ATOM 1057 C C . ALA A 1 137 ? -4.594 3.623 0.041 1 91.44 137 ALA A C 1
ATOM 1059 O O . ALA A 1 137 ? -3.473 3.129 -0.097 1 91.44 137 ALA A O 1
ATOM 1060 N N . ALA A 1 138 ? -5.066 4.094 1.163 1 92.69 138 ALA A N 1
ATOM 1061 C CA . ALA A 1 138 ? -4.344 3.947 2.424 1 92.69 138 ALA A CA 1
ATOM 1062 C C . ALA A 1 138 ? -5.258 3.416 3.523 1 92.69 138 ALA A C 1
ATOM 1064 O O . ALA A 1 138 ? -6.406 3.854 3.65 1 92.69 138 ALA A O 1
ATOM 1065 N N . VAL A 1 139 ? -4.754 2.457 4.238 1 90.5 139 VAL A N 1
ATOM 1066 C CA . VAL A 1 139 ? -5.508 1.897 5.355 1 90.5 139 VAL A CA 1
ATOM 1067 C C . VAL A 1 139 ? -5.188 2.67 6.633 1 90.5 139 VAL A C 1
ATOM 1069 O O . VAL A 1 139 ? -4.02 2.885 6.961 1 90.5 139 VAL A O 1
ATOM 1072 N N . CYS A 1 140 ? -6.262 3.105 7.285 1 86.38 140 CYS A N 1
ATOM 1073 C CA . CYS A 1 140 ? -6.121 3.818 8.547 1 86.38 140 CYS A CA 1
ATOM 1074 C C . CYS A 1 140 ? -6.957 3.162 9.641 1 86.38 140 CYS A C 1
ATOM 1076 O O . CYS A 1 140 ? -8.102 2.771 9.398 1 86.38 140 CYS A O 1
ATOM 1078 N N . PHE A 1 141 ? -6.305 3.123 10.836 1 76.44 141 PHE A N 1
ATOM 1079 C CA . PHE A 1 141 ? -7.016 2.537 11.969 1 76.44 141 PHE A CA 1
ATOM 1080 C C . PHE A 1 141 ? -7.508 3.621 12.922 1 76.44 141 PHE A C 1
ATOM 1082 O O . PHE A 1 141 ? -6.828 4.629 13.125 1 76.44 141 PHE A O 1
ATOM 1089 N N . ALA A 1 142 ? -8.859 3.844 13.156 1 61.22 142 ALA A N 1
ATOM 1090 C CA . ALA A 1 142 ? -9.438 4.867 14.023 1 61.22 142 ALA A CA 1
ATOM 1091 C C . ALA A 1 142 ? -8.672 4.965 15.344 1 61.22 142 ALA A C 1
ATOM 1093 O O . ALA A 1 142 ? -8.445 6.062 15.852 1 61.22 142 ALA A O 1
ATOM 1094 N N . SER A 1 143 ? -8.945 3.965 16.312 1 52.47 143 SER A N 1
ATOM 1095 C CA . SER A 1 143 ? -8.391 4.074 17.656 1 52.47 143 SER A CA 1
ATOM 1096 C C . SER A 1 143 ? -7.07 3.309 17.766 1 52.47 143 SER A C 1
ATOM 1098 O O . SER A 1 143 ? -7.016 2.113 17.469 1 52.47 143 SER A O 1
ATOM 1100 N N . LEU A 1 144 ? -6.145 3.803 17.031 1 44.47 144 LEU A N 1
ATOM 1101 C CA . LEU A 1 144 ? -4.965 2.969 17.219 1 44.47 144 LEU A CA 1
ATOM 1102 C C . LEU A 1 144 ? -4.613 2.873 18.703 1 44.47 144 LEU A C 1
ATOM 1104 O O . LEU A 1 144 ? -4.281 3.881 19.328 1 44.47 144 LEU A O 1
ATOM 1108 N N . VAL A 1 145 ? -5.238 2.162 19.547 1 39.81 145 VAL A N 1
ATOM 1109 C CA . VAL A 1 145 ? -4.383 1.774 20.656 1 39.81 145 VAL A CA 1
ATOM 1110 C C . VAL A 1 145 ? -2.961 1.521 20.156 1 39.81 145 VAL A C 1
ATOM 1112 O O . VAL A 1 145 ? -2.762 0.799 19.188 1 39.81 145 VAL A O 1
ATOM 1115 N N . PRO A 1 146 ? -2.15 2.531 20.438 1 38.59 146 PRO A N 1
ATOM 1116 C CA . PRO A 1 146 ? -0.786 2.256 19.984 1 38.59 146 PRO A CA 1
ATOM 1117 C C . PRO A 1 146 ? -0.427 0.773 20.062 1 38.59 146 PRO A C 1
ATOM 1119 O O . PRO A 1 146 ? -0.963 0.046 20.906 1 38.59 146 PRO A O 1
ATOM 1122 N N . PRO A 1 147 ? -0.03 0.256 19 1 35.81 147 PRO A N 1
ATOM 1123 C CA . PRO A 1 147 ? 0.345 -1.15 19.172 1 35.81 147 PRO A CA 1
ATOM 1124 C C . PRO A 1 147 ? 0.871 -1.458 20.578 1 35.81 147 PRO A C 1
ATOM 1126 O O . PRO A 1 147 ? 0.904 -2.621 20.984 1 35.81 147 PRO A O 1
ATOM 1129 N N . ASP A 1 148 ? 1.679 -0.527 21.172 1 34.78 148 ASP A N 1
ATOM 1130 C CA . ASP A 1 148 ? 2.162 -0.871 22.5 1 34.78 148 ASP A CA 1
ATOM 1131 C C . ASP A 1 148 ? 1.047 -0.752 23.531 1 34.78 148 ASP A C 1
ATOM 1133 O O . ASP A 1 148 ? 1.277 -0.957 24.734 1 34.78 148 ASP A O 1
ATOM 1137 N N . GLY A 1 149 ? -0.016 -0.921 23.531 1 33.81 149 GLY A N 1
ATOM 1138 C CA . GLY A 1 149 ? -1.062 -0.888 24.531 1 33.81 149 GLY A CA 1
ATOM 1139 C C . GLY A 1 149 ? -1.203 0.466 25.203 1 33.81 149 GLY A C 1
ATOM 1140 O O . GLY A 1 149 ? -1.992 0.623 26.141 1 33.81 149 GLY A O 1
ATOM 1141 N N . LYS A 1 150 ? -0.154 1.288 25.312 1 33.78 150 LYS A N 1
ATOM 1142 C CA . LYS A 1 150 ? -0.344 2.402 26.234 1 33.78 150 LYS A CA 1
ATOM 1143 C C . LYS A 1 150 ? -1.151 3.523 25.594 1 33.78 150 LYS A C 1
ATOM 1145 O O . LYS A 1 150 ? -0.89 3.9 24.438 1 33.78 150 LYS A O 1
ATOM 1150 N N . LEU A 1 151 ? -2.42 3.721 25.984 1 33.47 151 LEU A N 1
ATOM 1151 C CA . LEU A 1 151 ? -3.264 4.875 25.688 1 33.47 151 LEU A CA 1
ATOM 1152 C C . LEU A 1 151 ? -2.49 6.176 25.891 1 33.47 151 LEU A C 1
ATOM 1154 O O . LEU A 1 151 ? -1.737 6.316 26.859 1 33.47 151 LEU A O 1
ATOM 1158 N N . PRO A 1 152 ? -2.301 7.043 24.984 1 33.09 152 PRO A N 1
ATOM 1159 C CA . PRO A 1 152 ? -1.755 8.297 25.516 1 33.09 152 PRO A CA 1
ATOM 1160 C C . PRO A 1 152 ? -2.539 8.812 26.719 1 33.09 152 PRO A C 1
ATOM 1162 O O . PRO A 1 152 ? -3.732 8.539 26.844 1 33.09 152 PRO A O 1
ATOM 1165 N N . PRO A 1 153 ? -1.938 9.172 27.812 1 28.12 153 PRO A N 1
ATOM 1166 C CA . PRO A 1 153 ? -2.744 9.758 28.875 1 28.12 153 PRO A CA 1
ATOM 1167 C C . PRO A 1 153 ? -3.717 10.82 28.375 1 28.12 153 PRO A C 1
ATOM 1169 O O . PRO A 1 153 ? -3.416 11.531 27.406 1 28.12 153 PRO A O 1
ATOM 1172 N N . LYS A 1 154 ? -4.988 10.695 28.594 1 30.36 154 LYS A N 1
ATOM 1173 C CA . LYS A 1 154 ? -5.965 11.773 28.516 1 30.36 154 LYS A CA 1
ATOM 1174 C C . LYS A 1 154 ? -5.348 13.102 28.953 1 30.36 154 LYS A C 1
ATOM 1176 O O . LYS A 1 154 ? -4.664 13.172 29.969 1 30.36 154 LYS A O 1
ATOM 1181 N N . GLU A 1 155 ? -5.191 14.062 28.188 1 31.11 155 GLU A N 1
ATOM 1182 C CA . GLU A 1 155 ? -4.91 15.375 28.766 1 31.11 155 GLU A CA 1
ATOM 1183 C C . GLU A 1 155 ? -5.676 15.578 30.078 1 31.11 155 GLU A C 1
ATOM 1185 O O . GLU A 1 155 ? -6.902 15.477 30.109 1 31.11 155 GLU A O 1
ATOM 1190 N N . VAL A 1 156 ? -4.945 15.391 31.203 1 26.2 156 VAL A N 1
ATOM 1191 C CA . VAL A 1 156 ? -5.344 16.047 32.438 1 26.2 156 VAL A CA 1
ATOM 1192 C C . VAL A 1 156 ? -5.59 17.531 32.188 1 26.2 156 VAL A C 1
ATOM 1194 O O . VAL A 1 156 ? -4.742 18.219 31.625 1 26.2 156 VAL A O 1
ATOM 1197 N N . ILE A 1 157 ? -6.773 18.047 32.344 1 26.22 157 ILE A N 1
ATOM 1198 C CA . ILE A 1 157 ? -7.148 19.438 32.562 1 26.22 157 ILE A CA 1
ATOM 1199 C C . ILE A 1 157 ? -6.281 20.047 33.656 1 26.22 157 ILE A C 1
ATOM 1201 O O . ILE A 1 157 ? -6.402 19.688 34.812 1 26.22 157 ILE A O 1
ATOM 1205 N N . VAL A 1 158 ? -4.883 20.266 33.438 1 25.3 158 VAL A N 1
ATOM 1206 C CA . VAL A 1 158 ? -4.102 21.047 34.406 1 25.3 158 VAL A CA 1
ATOM 1207 C C . VAL A 1 158 ? -4.73 22.422 34.594 1 25.3 158 VAL A C 1
ATOM 1209 O O . VAL A 1 158 ? -4.973 23.141 33.625 1 25.3 158 VAL A O 1
ATOM 1212 N N . SER A 1 159 ? -5.34 22.656 35.688 1 23.91 159 SER A N 1
ATOM 1213 C CA . SER A 1 159 ? -5.602 23.953 36.312 1 23.91 159 SER A CA 1
ATOM 1214 C C . SER A 1 159 ? -4.355 24.828 36.281 1 23.91 159 SER A C 1
ATOM 1216 O O . SER A 1 159 ? -3.232 24.328 36.281 1 23.91 159 SER A O 1
ATOM 1218 N N . LYS A 1 160 ? -4.336 26.25 36.25 1 26.83 160 LYS A N 1
ATOM 1219 C CA . LYS A 1 160 ? -3.521 27.453 36.125 1 26.83 160 LYS A CA 1
ATOM 1220 C C . LYS A 1 160 ? -2.412 27.484 37.156 1 26.83 160 LYS A C 1
ATOM 1222 O O . LYS A 1 160 ? -1.78 28.516 37.406 1 26.83 160 LYS A O 1
ATOM 1227 N N . LYS A 1 161 ? -2.336 26.656 38.219 1 28.14 161 LYS A N 1
ATOM 1228 C CA . LYS A 1 161 ? -1.357 27.266 39.125 1 28.14 161 LYS A CA 1
ATOM 1229 C C . LYS A 1 161 ? 0.042 27.234 38.5 1 28.14 161 LYS A C 1
ATOM 1231 O O . LYS A 1 161 ? 0.347 26.375 37.688 1 28.14 161 LYS A O 1
ATOM 1236 N N . LYS A 1 162 ? 1.177 28.031 39 1 28.72 162 LYS A N 1
ATOM 1237 C CA . LYS A 1 162 ? 2.52 28.547 38.75 1 28.72 162 LYS A CA 1
ATOM 1238 C C . LYS A 1 162 ? 3.508 27.422 38.5 1 28.72 162 LYS A C 1
ATOM 1240 O O . LYS A 1 162 ? 4.719 27.641 38.469 1 28.72 162 LYS A O 1
ATOM 1245 N N . GLN A 1 163 ? 3.301 26.125 38.875 1 24.8 163 GLN A N 1
ATOM 1246 C CA . GLN A 1 163 ? 4.488 25.344 39.219 1 24.8 163 GLN A CA 1
ATOM 1247 C C . GLN A 1 163 ? 5.418 25.203 38 1 24.8 163 GLN A C 1
ATOM 1249 O O . GLN A 1 163 ? 4.969 25.266 36.875 1 24.8 163 GLN A O 1
ATOM 1254 N N . LYS A 1 164 ? 6.855 24.922 38.219 1 27.44 164 LYS A N 1
ATOM 1255 C CA . LYS A 1 164 ? 8.102 24.641 37.5 1 27.44 164 LYS A CA 1
ATOM 1256 C C . LYS A 1 164 ? 7.926 23.5 36.5 1 27.44 164 LYS A C 1
ATOM 1258 O O . LYS A 1 164 ? 7.59 22.375 36.875 1 27.44 164 LYS A O 1
ATOM 1263 N N . GLU A 1 165 ? 7.613 23.719 35.281 1 28.05 165 GLU A N 1
ATOM 1264 C CA . GLU A 1 165 ? 7.234 22.984 34.062 1 28.05 165 GLU A CA 1
ATOM 1265 C C . GLU A 1 165 ? 8.234 21.875 33.781 1 28.05 165 GLU A C 1
ATOM 1267 O O . GLU A 1 165 ? 9.344 22.141 33.281 1 28.05 165 GLU A O 1
ATOM 1272 N N . VAL A 1 166 ? 8.57 20.953 34.719 1 24.69 166 VAL A N 1
ATOM 1273 C CA . VAL A 1 166 ? 9.383 19.797 34.375 1 24.69 166 VAL A CA 1
ATOM 1274 C C . VAL A 1 166 ? 8.836 19.172 33.094 1 24.69 166 VAL A C 1
ATOM 1276 O O . VAL A 1 166 ? 7.699 18.688 33.062 1 24.69 166 VAL A O 1
ATOM 1279 N N . VAL A 1 167 ? 9.078 19.641 31.969 1 26.81 167 VAL A N 1
ATOM 1280 C CA . VAL A 1 167 ? 8.93 19.016 30.656 1 26.81 167 VAL A CA 1
ATOM 1281 C C . VAL A 1 167 ? 9.344 17.547 30.719 1 26.81 167 VAL A C 1
ATOM 1283 O O . VAL A 1 167 ? 10.516 17.234 30.938 1 26.81 167 VAL A O 1
ATOM 1286 N N . ALA A 1 168 ? 8.711 16.734 31.531 1 25.97 168 ALA A N 1
ATOM 1287 C CA . ALA A 1 168 ? 9.039 15.32 31.391 1 25.97 168 ALA A CA 1
ATOM 1288 C C . ALA A 1 168 ? 9.211 14.938 29.922 1 25.97 168 ALA A C 1
ATOM 1290 O O . ALA A 1 168 ? 8.352 15.242 29.094 1 25.97 168 ALA A O 1
ATOM 1291 N N . GLU A 1 169 ? 10.398 14.867 29.406 1 28.89 169 GLU A N 1
ATOM 1292 C CA . GLU A 1 169 ? 10.828 14.125 28.234 1 28.89 169 GLU A CA 1
ATOM 1293 C C . GLU A 1 169 ? 10.109 12.781 28.125 1 28.89 169 GLU A C 1
ATOM 1295 O O . GLU A 1 169 ? 10.414 11.844 28.859 1 28.89 169 GLU A O 1
ATOM 1300 N N . GLU A 1 170 ? 8.805 12.727 28.359 1 30.52 170 GLU A N 1
ATOM 1301 C CA . GLU A 1 170 ? 8.258 11.43 27.969 1 30.52 170 GLU A CA 1
ATOM 1302 C C . GLU A 1 170 ? 9.016 10.852 26.781 1 30.52 170 GLU A C 1
ATOM 1304 O O . GLU A 1 170 ? 9.062 11.461 25.703 1 30.52 170 GLU A O 1
ATOM 1309 N N . GLU A 1 171 ? 10.062 10.211 27.016 1 30.53 171 GLU A N 1
ATOM 1310 C CA . GLU A 1 171 ? 10.617 9.297 26.031 1 30.53 171 GLU A CA 1
ATOM 1311 C C . GLU A 1 171 ? 9.508 8.625 25.219 1 30.53 171 GLU A C 1
ATOM 1313 O O . GLU A 1 171 ? 8.766 7.789 25.734 1 30.53 171 GLU A O 1
ATOM 1318 N N . GLU A 1 172 ? 8.664 9.32 24.562 1 32.94 172 GLU A N 1
ATOM 1319 C CA . GLU A 1 172 ? 7.934 8.641 23.484 1 32.94 172 GLU A CA 1
ATOM 1320 C C . GLU A 1 172 ? 8.703 7.422 22.984 1 32.94 172 GLU A C 1
ATOM 1322 O O . GLU A 1 172 ? 9.727 7.555 22.312 1 32.94 172 GLU A O 1
ATOM 1327 N N . GLU A 1 173 ? 9.008 6.523 23.891 1 34.44 173 GLU A N 1
ATOM 1328 C CA . GLU A 1 173 ? 9.414 5.262 23.281 1 34.44 173 GLU A CA 1
ATOM 1329 C C . GLU A 1 173 ? 8.852 5.133 21.859 1 34.44 173 GLU A C 1
ATOM 1331 O O . GLU A 1 173 ? 7.633 5.098 21.672 1 34.44 173 GLU A O 1
ATOM 1336 N N . ASN A 1 174 ? 9.414 5.793 20.969 1 37.03 174 ASN A N 1
ATOM 1337 C CA . ASN A 1 174 ? 9.188 5.84 19.531 1 37.03 174 ASN A CA 1
ATOM 1338 C C . ASN A 1 174 ? 8.727 4.488 18.984 1 37.03 174 ASN A C 1
ATOM 1340 O O . ASN A 1 174 ? 9.492 3.518 19 1 37.03 174 ASN A O 1
ATOM 1344 N N . CYS A 1 175 ? 7.574 4.043 19.359 1 36.34 175 CYS A N 1
ATOM 1345 C CA . CYS A 1 175 ? 6.875 2.891 18.797 1 36.34 175 CYS A CA 1
ATOM 1346 C C . CYS A 1 175 ? 7.402 2.555 17.406 1 36.34 175 CYS A C 1
ATOM 1348 O O . CYS A 1 175 ? 7.047 1.521 16.844 1 36.34 175 CYS A O 1
ATOM 1350 N N . TYR A 1 176 ? 8.125 3.51 16.891 1 43.59 176 TYR A N 1
ATOM 1351 C CA . TYR A 1 176 ? 8.656 3.258 15.555 1 43.59 176 TYR A CA 1
ATOM 1352 C C . TYR A 1 176 ? 9.891 2.365 15.625 1 43.59 176 TYR A C 1
ATOM 1354 O O . TYR A 1 176 ? 10.664 2.283 14.664 1 43.59 176 TYR A O 1
ATOM 1362 N N . ASP A 1 177 ? 10.164 1.937 16.891 1 50 177 ASP A N 1
ATOM 1363 C CA . ASP A 1 177 ? 11.391 1.147 17.016 1 50 177 ASP A CA 1
ATOM 1364 C C . ASP A 1 177 ? 11.203 -0.25 16.438 1 50 177 ASP A C 1
ATOM 1366 O O . ASP A 1 177 ? 11.977 -1.164 16.734 1 50 177 ASP A O 1
ATOM 1370 N N . HIS A 1 178 ? 10.039 -0.372 15.742 1 56.59 178 HIS A N 1
ATOM 1371 C CA . HIS A 1 178 ? 10 -1.764 15.312 1 56.59 178 HIS A CA 1
ATOM 1372 C C . HIS A 1 178 ? 10.68 -1.944 13.961 1 56.59 178 HIS A C 1
ATOM 1374 O O . HIS A 1 178 ? 10.578 -1.076 13.094 1 56.59 178 HIS A O 1
ATOM 1380 N N . GLU A 1 179 ? 11.5 -2.906 14.039 1 70.25 179 GLU A N 1
ATOM 1381 C CA . GLU A 1 179 ? 12.102 -3.387 12.805 1 70.25 179 GLU A CA 1
ATOM 1382 C C . GLU A 1 179 ? 11.031 -3.816 11.805 1 70.25 179 GLU A C 1
ATOM 1384 O O . GLU A 1 179 ? 10.07 -4.5 12.164 1 70.25 179 GLU A O 1
ATOM 1389 N N . TYR A 1 180 ? 10.992 -3.029 10.773 1 78.38 180 TYR A N 1
ATOM 1390 C CA . TYR A 1 180 ? 10.07 -3.508 9.75 1 78.38 180 TYR A CA 1
ATOM 1391 C C . TYR A 1 180 ? 10.781 -3.742 8.43 1 78.38 180 TYR A C 1
ATOM 1393 O O . TYR A 1 180 ? 11.945 -3.35 8.266 1 78.38 180 TYR A O 1
ATOM 1401 N N . TYR A 1 181 ? 10.109 -4.539 7.637 1 84.12 181 TYR A N 1
ATOM 1402 C CA . TYR A 1 181 ? 10.586 -4.926 6.312 1 84.12 181 TYR A CA 1
ATOM 1403 C C . TYR A 1 181 ? 9.633 -4.426 5.23 1 84.12 181 TYR A C 1
ATOM 1405 O O . TYR A 1 181 ? 8.422 -4.332 5.449 1 84.12 181 TYR A O 1
ATOM 1413 N N . VAL A 1 182 ? 10.297 -4.07 4.16 1 88.19 182 VAL A N 1
ATOM 1414 C CA . VAL A 1 182 ? 9.516 -3.832 2.949 1 88.19 182 VAL A CA 1
ATOM 1415 C C . VAL A 1 182 ? 9.742 -4.969 1.955 1 88.19 182 VAL A C 1
ATOM 1417 O O . VAL A 1 182 ? 10.859 -5.148 1.457 1 88.19 182 VAL A O 1
ATOM 1420 N N . CYS A 1 183 ? 8.688 -5.699 1.744 1 85.75 183 CYS A N 1
ATOM 1421 C CA . CYS A 1 183 ? 8.773 -6.805 0.8 1 85.75 183 CYS A CA 1
ATOM 1422 C C . CYS A 1 183 ? 8.328 -6.371 -0.592 1 85.75 183 CYS A C 1
ATOM 1424 O O . CYS A 1 183 ? 7.336 -5.652 -0.736 1 85.75 183 CYS A O 1
ATOM 1426 N N . ILE A 1 184 ? 9.086 -6.844 -1.556 1 83.56 184 ILE A N 1
ATOM 1427 C CA . ILE A 1 184 ? 8.859 -6.438 -2.938 1 83.56 184 ILE A CA 1
ATOM 1428 C C . ILE A 1 184 ? 8.773 -7.672 -3.832 1 83.56 184 ILE A C 1
ATOM 1430 O O . ILE A 1 184 ? 9.5 -8.648 -3.625 1 83.56 184 ILE A O 1
ATOM 1434 N N . LEU A 1 185 ? 7.84 -7.605 -4.672 1 79 185 LEU A N 1
ATOM 1435 C CA . LEU A 1 185 ? 7.699 -8.672 -5.66 1 79 185 LEU A CA 1
ATOM 1436 C C . LEU A 1 185 ? 8.43 -8.32 -6.949 1 79 185 LEU A C 1
ATOM 1438 O O . LEU A 1 185 ? 8.109 -7.316 -7.594 1 79 185 LEU A O 1
ATOM 1442 N N . THR A 1 186 ? 9.492 -9.008 -7.188 1 71.06 186 THR A N 1
ATOM 1443 C CA . THR A 1 186 ? 10.281 -8.789 -8.391 1 71.06 186 THR A CA 1
ATOM 1444 C C . THR A 1 186 ? 10.07 -9.922 -9.391 1 71.06 186 THR A C 1
ATOM 1446 O O . THR A 1 186 ? 9.781 -11.055 -9 1 71.06 186 THR A O 1
ATOM 1449 N N . MET B 1 1 ? -9.969 31.75 -17.109 1 22.11 1 MET B N 1
ATOM 1450 C CA . MET B 1 1 ? -9.984 30.297 -17.031 1 22.11 1 MET B CA 1
ATOM 1451 C C . MET B 1 1 ? -9.938 29.828 -15.57 1 22.11 1 MET B C 1
ATOM 1453 O O . MET B 1 1 ? -9.016 30.188 -14.836 1 22.11 1 MET B O 1
ATOM 1457 N N . ASP B 1 2 ? -10.992 29.969 -14.844 1 30.86 2 ASP B N 1
ATOM 1458 C CA . ASP B 1 2 ? -11.203 29.625 -13.445 1 30.86 2 ASP B CA 1
ATOM 1459 C C . ASP B 1 2 ? -10.484 28.328 -13.094 1 30.86 2 ASP B C 1
ATOM 1461 O O . ASP B 1 2 ? -10.719 27.281 -13.719 1 30.86 2 ASP B O 1
ATOM 1465 N N . SER B 1 3 ? -9.219 28.297 -13.102 1 33.81 3 SER B N 1
ATOM 1466 C CA . SER B 1 3 ? -8.32 27.172 -12.898 1 33.81 3 SER B CA 1
ATOM 1467 C C . SER B 1 3 ? -8.938 26.125 -11.969 1 33.81 3 SER B C 1
ATOM 1469 O O . SER B 1 3 ? -9.023 26.344 -10.758 1 33.81 3 SER B O 1
ATOM 1471 N N . SER B 1 4 ? -10.109 25.734 -12.133 1 37.62 4 SER B N 1
ATOM 1472 C CA . SER B 1 4 ? -10.984 24.734 -11.516 1 37.62 4 SER B CA 1
ATOM 1473 C C . SER B 1 4 ? -10.211 23.484 -11.109 1 37.62 4 SER B C 1
ATOM 1475 O O . SER B 1 4 ? -10.062 22.562 -11.906 1 37.62 4 SER B O 1
ATOM 1477 N N . ARG B 1 5 ? -9.016 23.594 -10.82 1 41.38 5 ARG B N 1
ATOM 1478 C CA . ARG B 1 5 ? -8.125 22.516 -10.391 1 41.38 5 ARG B CA 1
ATOM 1479 C C . ARG B 1 5 ? -8.898 21.422 -9.664 1 41.38 5 ARG B C 1
ATOM 1481 O O . ARG B 1 5 ? -9.656 21.703 -8.734 1 41.38 5 ARG B O 1
ATOM 1488 N N . SER B 1 6 ? -9.469 20.578 -10.359 1 49.53 6 SER B N 1
ATOM 1489 C CA . SER B 1 6 ? -10.148 19.344 -9.969 1 49.53 6 SER B CA 1
ATOM 1490 C C . SER B 1 6 ? -9.68 18.859 -8.602 1 49.53 6 SER B C 1
ATOM 1492 O O . SER B 1 6 ? -8.477 18.656 -8.391 1 49.53 6 SER B O 1
ATOM 1494 N N . LYS B 1 7 ? -10.172 19.516 -7.469 1 62.66 7 LYS B N 1
ATOM 1495 C CA . LYS B 1 7 ? -9.859 19.359 -6.051 1 62.66 7 LYS B CA 1
ATOM 1496 C C . LYS B 1 7 ? -9.82 17.875 -5.66 1 62.66 7 LYS B C 1
ATOM 1498 O O . LYS B 1 7 ? -10.797 17.156 -5.855 1 62.66 7 LYS B O 1
ATOM 1503 N N . PHE B 1 8 ? -8.656 17.359 -5.617 1 77.38 8 PHE B N 1
ATOM 1504 C CA . PHE B 1 8 ? -8.492 16.031 -5.012 1 77.38 8 PHE B CA 1
ATOM 1505 C C . PHE B 1 8 ? -9.273 15.938 -3.707 1 77.38 8 PHE B C 1
ATOM 1507 O O . PHE B 1 8 ? -9.328 16.906 -2.938 1 77.38 8 PHE B O 1
ATOM 1514 N N . VAL B 1 9 ? -10.18 14.977 -3.684 1 84.75 9 VAL B N 1
ATOM 1515 C CA . VAL B 1 9 ? -10.938 14.719 -2.463 1 84.75 9 VAL B CA 1
ATOM 1516 C C . VAL B 1 9 ? -10.531 13.367 -1.879 1 84.75 9 VAL B C 1
ATOM 1518 O O . VAL B 1 9 ? -10.398 12.383 -2.611 1 84.75 9 VAL B O 1
ATOM 1521 N N . VAL B 1 10 ? -10.289 13.438 -0.656 1 90.31 10 VAL B N 1
ATOM 1522 C CA . VAL B 1 10 ? -10.047 12.18 0.045 1 90.31 10 VAL B CA 1
ATOM 1523 C C . VAL B 1 10 ? -11.367 11.625 0.581 1 90.31 10 VAL B C 1
ATOM 1525 O O . VAL B 1 10 ? -12.109 12.328 1.271 1 90.31 10 VAL B O 1
ATOM 1528 N N . VAL B 1 11 ? -11.609 10.422 0.236 1 92.06 11 VAL B N 1
ATOM 1529 C CA . VAL B 1 11 ? -12.805 9.719 0.69 1 92.06 11 VAL B CA 1
ATOM 1530 C C . VAL B 1 11 ? -12.398 8.492 1.501 1 92.06 11 VAL B C 1
ATOM 1532 O O . VAL B 1 11 ? -11.492 7.754 1.114 1 92.06 11 VAL B O 1
ATOM 1535 N N . ALA B 1 12 ? -13.047 8.336 2.627 1 91.62 12 ALA B N 1
ATOM 1536 C CA . ALA B 1 12 ? -12.797 7.164 3.463 1 91.62 12 ALA B CA 1
ATOM 1537 C C . ALA B 1 12 ? -13.953 6.172 3.375 1 91.62 12 ALA B C 1
ATOM 1539 O O . ALA B 1 12 ? -15.117 6.555 3.477 1 91.62 12 ALA B O 1
ATOM 1540 N N . TYR B 1 13 ? -13.625 4.977 3.156 1 91.75 13 TYR B N 1
ATOM 1541 C CA . TYR B 1 13 ? -14.562 3.859 3.254 1 91.75 13 TYR B CA 1
ATOM 1542 C C . TYR B 1 13 ? -14.461 3.186 4.617 1 91.75 13 TYR B C 1
ATOM 1544 O O . TYR B 1 13 ? -13.422 2.617 4.961 1 91.75 13 TYR B O 1
ATOM 1552 N N . ASP B 1 14 ? -15.555 3.285 5.305 1 88.25 14 ASP B N 1
ATOM 1553 C CA . ASP B 1 14 ? -15.648 2.615 6.598 1 88.25 14 ASP B CA 1
ATOM 1554 C C . ASP B 1 14 ? -15.969 1.134 6.426 1 88.25 14 ASP B C 1
ATOM 1556 O O . ASP B 1 14 ? -17.094 0.778 6.059 1 88.25 14 ASP B O 1
ATOM 1560 N N . VAL B 1 15 ? -15.086 0.321 6.77 1 86.75 15 VAL B N 1
ATOM 1561 C CA . VAL B 1 15 ? -15.234 -1.113 6.543 1 86.75 15 VAL B CA 1
ATOM 1562 C C . VAL B 1 15 ? -16.312 -1.677 7.469 1 86.75 15 VAL B C 1
ATOM 1564 O O . VAL B 1 15 ? -17.031 -2.604 7.098 1 86.75 15 VAL B O 1
ATOM 1567 N N . GLY B 1 16 ? -16.422 -1.152 8.633 1 84.12 16 GLY B N 1
ATOM 1568 C CA . GLY B 1 16 ? -17.438 -1.61 9.562 1 84.12 16 GLY B CA 1
ATOM 1569 C C . GLY B 1 16 ? -18.844 -1.195 9.156 1 84.12 16 GLY B C 1
ATOM 1570 O O . GLY B 1 16 ? -19.766 -2.008 9.195 1 84.12 16 GLY B O 1
ATOM 1571 N N . LEU B 1 17 ? -18.938 -0.034 8.664 1 84.38 17 LEU B N 1
ATOM 1572 C CA . LEU B 1 17 ? -20.25 0.513 8.336 1 84.38 17 LEU B CA 1
ATOM 1573 C C . LEU B 1 17 ? -20.547 0.369 6.844 1 84.38 17 LEU B C 1
ATOM 1575 O O . LEU B 1 17 ? -21.672 0.548 6.406 1 84.38 17 LEU B O 1
ATOM 1579 N N . ASN B 1 18 ? -19.609 0.08 6.039 1 86.38 18 ASN B N 1
ATOM 1580 C CA . ASN B 1 18 ? -19.719 -0.007 4.586 1 86.38 18 ASN B CA 1
ATOM 1581 C C . ASN B 1 18 ? -20.234 1.297 3.986 1 86.38 18 ASN B C 1
ATOM 1583 O O . ASN B 1 18 ? -21.141 1.285 3.158 1 86.38 18 ASN B O 1
ATOM 1587 N N . GLN B 1 19 ? -19.641 2.363 4.449 1 87.5 19 GLN B N 1
ATOM 1588 C CA . GLN B 1 19 ? -20.062 3.688 3.998 1 87.5 19 GLN B CA 1
ATOM 1589 C C . GLN B 1 19 ? -18.844 4.574 3.725 1 87.5 19 GLN B C 1
ATOM 1591 O O . GLN B 1 19 ? -17.781 4.395 4.332 1 87.5 19 GLN B O 1
ATOM 1596 N N . CYS B 1 20 ? -19.125 5.477 2.814 1 91.31 20 CYS B N 1
ATOM 1597 C CA . CYS B 1 20 ? -18.078 6.426 2.467 1 91.31 20 CYS B CA 1
ATOM 1598 C C . CYS B 1 20 ? -18.344 7.793 3.082 1 91.31 20 CYS B C 1
ATOM 1600 O O . CYS B 1 20 ? -19.5 8.18 3.244 1 91.31 20 CYS B O 1
ATOM 1602 N N . ARG B 1 21 ? -17.344 8.391 3.389 1 90.25 21 ARG B N 1
ATOM 1603 C CA . ARG B 1 21 ? -17.406 9.781 3.814 1 90.25 21 ARG B CA 1
ATOM 1604 C C . ARG B 1 21 ? -16.203 10.57 3.312 1 90.25 21 ARG B C 1
ATOM 1606 O O . ARG B 1 21 ? -15.133 9.992 3.084 1 90.25 21 ARG B O 1
ATOM 1613 N N . GLU B 1 22 ? -16.422 11.82 3.201 1 89.88 22 GLU B N 1
ATOM 1614 C CA . GLU B 1 22 ? -15.289 12.672 2.873 1 89.88 22 GLU B CA 1
ATOM 1615 C C . GLU B 1 22 ? -14.406 12.906 4.094 1 89.88 22 GLU B C 1
ATOM 1617 O O . GLU B 1 22 ? -14.906 13.094 5.203 1 89.88 22 GLU B O 1
ATOM 1622 N N . VAL B 1 23 ? -13.117 12.859 3.883 1 90.5 23 VAL B N 1
ATOM 1623 C CA . VAL B 1 23 ? -12.148 13.141 4.938 1 90.5 23 VAL B CA 1
ATOM 1624 C C . VAL B 1 23 ? -11.664 14.586 4.828 1 90.5 23 VAL B C 1
ATOM 1626 O O . VAL B 1 23 ? -11.297 15.047 3.744 1 90.5 23 VAL B O 1
ATOM 1629 N N . PRO B 1 24 ? -11.703 15.242 5.973 1 89.69 24 PRO B N 1
ATOM 1630 C CA . PRO B 1 24 ? -11.156 16.594 5.91 1 89.69 24 PRO B CA 1
ATOM 1631 C C . PRO B 1 24 ? -9.711 16.625 5.426 1 89.69 24 PRO B C 1
ATOM 1633 O O . PRO B 1 24 ? -8.93 15.727 5.73 1 89.69 24 PRO B O 1
ATOM 1636 N N . GLN B 1 25 ? -9.461 17.562 4.664 1 88.31 25 GLN B N 1
ATOM 1637 C CA . GLN B 1 25 ? -8.117 17.719 4.113 1 88.31 25 GLN B CA 1
ATOM 1638 C C . GLN B 1 25 ? -7.426 18.953 4.68 1 88.31 25 GLN B C 1
ATOM 1640 O O . GLN B 1 25 ? -8.078 19.828 5.254 1 88.31 25 GLN B O 1
ATOM 1645 N N . PRO B 1 26 ? -6.074 18.875 4.59 1 84.88 26 PRO B N 1
ATOM 1646 C CA . PRO B 1 26 ? -5.383 20.062 5.09 1 84.88 26 PRO B CA 1
ATOM 1647 C C . PRO B 1 26 ? -5.762 21.328 4.328 1 84.88 26 PRO B C 1
ATOM 1649 O O . PRO B 1 26 ? -6.145 21.266 3.158 1 84.88 26 PRO B O 1
ATOM 1652 N N . ALA B 1 27 ? -5.957 22.391 5 1 72.88 27 ALA B N 1
ATOM 1653 C CA . ALA B 1 27 ? -6.375 23.656 4.398 1 72.88 27 ALA B CA 1
ATOM 1654 C C . ALA B 1 27 ? -5.465 24.031 3.232 1 72.88 27 ALA B C 1
ATOM 1656 O O . ALA B 1 27 ? -5.93 24.594 2.234 1 72.88 27 ALA B O 1
ATOM 1657 N N . GLU B 1 28 ? -4.18 23.891 3.344 1 63.91 28 GLU B N 1
ATOM 1658 C CA . GLU B 1 28 ? -3.234 24.5 2.416 1 63.91 28 GLU B CA 1
ATOM 1659 C C . GLU B 1 28 ? -2.717 23.484 1.405 1 63.91 28 GLU B C 1
ATOM 1661 O O . GLU B 1 28 ? -1.837 22.688 1.722 1 63.91 28 GLU B O 1
ATOM 1666 N N . TYR B 1 29 ? -3.449 22.969 0.334 1 65.75 29 TYR B N 1
ATOM 1667 C CA . TYR B 1 29 ? -2.586 22.359 -0.673 1 65.75 29 TYR B CA 1
ATOM 1668 C C . TYR B 1 29 ? -2.158 23.391 -1.715 1 65.75 29 TYR B C 1
ATOM 1670 O O . TYR B 1 29 ? -2.998 24.094 -2.277 1 65.75 29 TYR B O 1
ATOM 1678 N N . GLY B 1 30 ? -1.872 24.531 -1.286 1 58.06 30 GLY B N 1
ATOM 1679 C CA . GLY B 1 30 ? -1.637 25.594 -2.254 1 58.06 30 GLY B CA 1
ATOM 16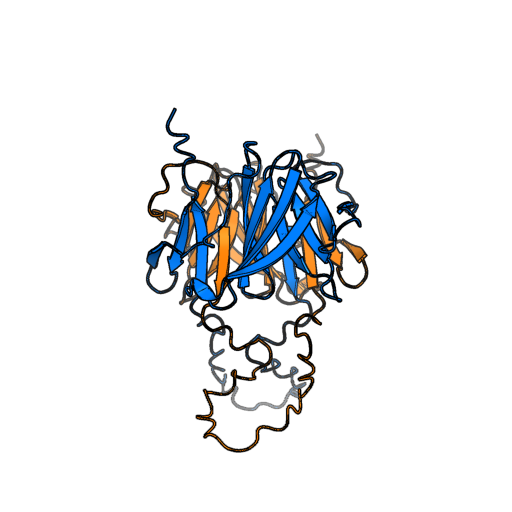80 C C . GLY B 1 30 ? -1.124 25.078 -3.586 1 58.06 30 GLY B C 1
ATOM 1681 O O . GLY B 1 30 ? -0.626 23.953 -3.676 1 58.06 30 GLY B O 1
ATOM 1682 N N . ASP B 1 31 ? -1.872 25.641 -4.578 1 58.44 31 ASP B N 1
ATOM 1683 C CA . ASP B 1 31 ? -1.343 25.438 -5.926 1 58.44 31 ASP B CA 1
ATOM 1684 C C . ASP B 1 31 ? 0.114 25.891 -6.016 1 58.44 31 ASP B C 1
ATOM 1686 O O . ASP B 1 31 ? 0.482 26.938 -5.465 1 58.44 31 ASP B O 1
ATOM 1690 N N . GLY B 1 32 ? 0.947 24.984 -5.586 1 57.81 32 GLY B N 1
ATOM 1691 C CA . GLY B 1 32 ? 2.32 25.391 -5.816 1 57.81 32 GLY B CA 1
ATOM 1692 C C . GLY B 1 32 ? 2.426 26.625 -6.695 1 57.81 32 GLY B C 1
ATOM 1693 O O . GLY B 1 32 ? 1.487 27.422 -6.777 1 57.81 32 GLY B O 1
ATOM 1694 N N . ASN B 1 33 ? 3.465 27.078 -7.086 1 57.03 33 ASN B N 1
ATOM 1695 C CA . ASN B 1 33 ? 3.785 28.234 -7.914 1 57.03 33 ASN B CA 1
ATOM 1696 C C . ASN B 1 33 ? 3.156 28.125 -9.297 1 57.03 33 ASN B C 1
ATOM 1698 O O . ASN B 1 33 ? 3.701 28.641 -10.273 1 57.03 33 ASN B O 1
ATOM 1702 N N . GLY B 1 34 ? 1.985 27.609 -9.281 1 59.41 34 GLY B N 1
ATOM 1703 C CA . GLY B 1 34 ? 1.342 27.609 -10.586 1 59.41 34 GLY B CA 1
ATOM 1704 C C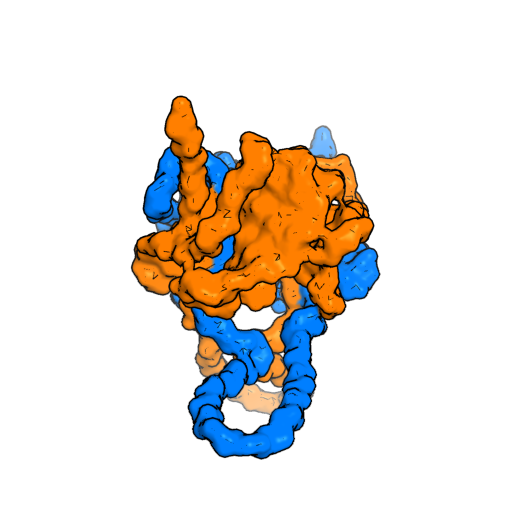 . GLY B 1 34 ? 1.61 26.344 -11.383 1 59.41 34 GLY B C 1
ATOM 1705 O O . GLY B 1 34 ? 0.968 26.094 -12.406 1 59.41 34 GLY B O 1
ATOM 1706 N N . GLY B 1 35 ? 2.674 25.625 -10.969 1 66.06 35 GLY B N 1
ATOM 1707 C CA . GLY B 1 35 ? 2.883 24.391 -11.711 1 66.06 35 GLY B CA 1
ATOM 1708 C C . GLY B 1 35 ? 1.95 23.281 -11.281 1 66.06 35 GLY B C 1
ATOM 1709 O O . GLY B 1 35 ? 1.201 23.422 -10.312 1 66.06 35 GLY B O 1
ATOM 1710 N N . GLY B 1 36 ? 1.677 22.312 -12.023 1 78.56 36 GLY B N 1
ATOM 1711 C CA . GLY B 1 36 ? 0.885 21.125 -11.727 1 78.56 36 GLY B CA 1
ATOM 1712 C C . GLY B 1 36 ? 1.416 20.328 -10.555 1 78.56 36 GLY B C 1
ATOM 1713 O O . GLY B 1 36 ? 2.531 20.562 -10.086 1 78.56 36 GLY B O 1
ATOM 1714 N N . TYR B 1 37 ? 0.639 19.719 -9.805 1 84.5 37 TYR B N 1
ATOM 1715 C CA . TYR B 1 37 ? 1.054 18.875 -8.695 1 84.5 37 TYR B CA 1
ATOM 1716 C C . TYR B 1 37 ? 0.297 17.547 -8.719 1 84.5 37 TYR B C 1
ATOM 1718 O O . TYR B 1 37 ? -0.754 17.438 -9.352 1 84.5 37 TYR B O 1
ATOM 1726 N N . PHE B 1 38 ? 0.972 16.609 -8.062 1 87.94 38 PHE B N 1
ATOM 1727 C CA . PHE B 1 38 ? 0.363 15.305 -7.859 1 87.94 38 PHE B CA 1
ATOM 1728 C C . PHE B 1 38 ? 0.239 14.984 -6.375 1 87.94 38 PHE B C 1
ATOM 1730 O O . PHE B 1 38 ? 1.143 15.289 -5.594 1 87.94 38 PHE B O 1
ATOM 1737 N N . LEU B 1 39 ? -0.863 14.383 -6.035 1 90.38 39 LEU B N 1
ATOM 1738 C CA . LEU B 1 39 ? -1.099 13.984 -4.648 1 90.38 39 LEU B CA 1
ATOM 1739 C C . LEU B 1 39 ? -1.008 12.469 -4.492 1 90.38 39 LEU B C 1
ATOM 1741 O O . LEU B 1 39 ? -1.443 11.727 -5.371 1 90.38 39 LEU B O 1
ATOM 1745 N N . SER B 1 40 ? -0.467 12.062 -3.424 1 92.62 40 SER B N 1
ATOM 1746 C CA . SER B 1 40 ? -0.465 10.664 -3.014 1 92.62 40 SER B CA 1
ATOM 1747 C C . SER B 1 40 ? -0.928 10.508 -1.567 1 92.62 40 SER B C 1
ATOM 1749 O O . SER B 1 40 ? -0.705 11.398 -0.742 1 92.62 40 SER B O 1
ATOM 1751 N N . LEU B 1 41 ? -1.55 9.422 -1.363 1 93.62 41 LEU B N 1
ATOM 1752 C CA . LEU B 1 41 ? -2.02 9.07 -0.028 1 93.62 41 LEU B CA 1
ATOM 1753 C C . LEU B 1 41 ? -1.188 7.93 0.558 1 93.62 41 LEU B C 1
ATOM 1755 O O . LEU B 1 41 ? -0.735 7.047 -0.174 1 93.62 41 LEU B O 1
ATOM 1759 N N . GLY B 1 42 ? -1.008 8.023 1.802 1 94.44 42 GLY B N 1
ATOM 1760 C CA . GLY B 1 42 ? -0.344 6.926 2.49 1 94.44 42 GLY B CA 1
ATOM 1761 C C . GLY B 1 42 ? -0.554 6.949 3.992 1 94.44 42 GLY B C 1
ATOM 1762 O O . GLY B 1 42 ? -1.377 7.719 4.496 1 94.44 42 GLY B O 1
ATOM 1763 N N . GLU B 1 43 ? 0.029 6.02 4.633 1 92.12 43 GLU B N 1
ATOM 1764 C CA . GLU B 1 43 ? -0.026 5.887 6.086 1 92.12 43 GLU B CA 1
ATOM 1765 C C . GLU B 1 43 ? 1.374 5.789 6.684 1 92.12 43 GLU B C 1
ATOM 1767 O O . GLU B 1 43 ? 2.213 5.031 6.191 1 92.12 43 GLU B O 1
ATOM 1772 N N . LEU B 1 44 ? 1.64 6.668 7.613 1 91.19 44 LEU B N 1
ATOM 1773 C CA . LEU B 1 44 ? 2.85 6.605 8.43 1 91.19 44 LEU B CA 1
ATOM 1774 C C . LEU B 1 44 ? 2.506 6.613 9.914 1 91.19 44 LEU B C 1
ATOM 1776 O O . LEU B 1 44 ? 1.72 7.445 10.367 1 91.19 44 LEU B O 1
ATOM 1780 N N . ARG B 1 45 ? 3.033 5.656 10.602 1 85.12 45 ARG B N 1
ATOM 1781 C CA . ARG B 1 45 ? 2.807 5.578 12.039 1 85.12 45 ARG B CA 1
ATOM 1782 C C . ARG B 1 45 ? 1.314 5.562 12.359 1 85.12 45 ARG B C 1
ATOM 1784 O O . ARG B 1 45 ? 0.856 6.289 13.242 1 85.12 45 ARG B O 1
ATOM 1791 N N . ASN B 1 46 ? 0.599 4.895 11.539 1 81.94 46 ASN B N 1
ATOM 1792 C CA . ASN B 1 46 ? -0.837 4.695 11.703 1 81.94 46 ASN B CA 1
ATOM 1793 C C . ASN B 1 46 ? -1.612 5.992 11.5 1 81.94 46 ASN B C 1
ATOM 1795 O O . ASN B 1 46 ? -2.746 6.125 11.961 1 81.94 46 ASN B O 1
ATOM 1799 N N . CYS B 1 47 ? -0.97 6.98 10.922 1 90.75 47 CYS B N 1
ATOM 1800 C CA . CYS B 1 47 ? -1.655 8.227 10.594 1 90.75 47 CYS B CA 1
ATOM 1801 C C . CYS B 1 47 ? -1.776 8.398 9.086 1 90.75 47 CYS B C 1
ATOM 1803 O O . CYS B 1 47 ? -0.843 8.094 8.344 1 90.75 47 CYS B O 1
ATOM 1805 N N . LEU B 1 48 ? -2.881 8.977 8.703 1 92.69 48 LEU B N 1
ATOM 1806 C CA . LEU B 1 48 ? -3.08 9.312 7.297 1 92.69 48 LEU B CA 1
ATOM 1807 C C . LEU B 1 48 ? -2.146 10.438 6.871 1 92.69 48 LEU B C 1
ATOM 1809 O O . LEU B 1 48 ? -1.983 11.422 7.594 1 92.69 48 LEU B O 1
ATOM 1813 N N . CYS B 1 49 ? -1.527 10.25 5.734 1 94.38 49 CYS B N 1
ATOM 1814 C CA . CYS B 1 49 ? -0.628 11.266 5.199 1 94.38 49 CYS B CA 1
ATOM 1815 C C . CYS B 1 49 ? -0.998 11.617 3.764 1 94.38 49 CYS B C 1
ATOM 1817 O O . CYS B 1 49 ? -1.461 10.758 3.008 1 94.38 49 CYS B O 1
ATOM 1819 N N . ILE B 1 50 ? -0.795 12.82 3.463 1 92.94 50 ILE B N 1
ATOM 1820 C CA . ILE B 1 50 ? -0.909 13.305 2.092 1 92.94 50 ILE B CA 1
ATOM 1821 C C . ILE B 1 50 ? 0.439 13.852 1.622 1 92.94 50 ILE B C 1
ATOM 1823 O O . ILE B 1 50 ? 1.083 14.625 2.33 1 92.94 50 ILE B O 1
ATOM 1827 N N . PHE B 1 51 ? 0.868 13.391 0.519 1 93.31 51 PHE B N 1
ATOM 1828 C CA . PHE B 1 51 ? 2.078 13.883 -0.132 1 93.31 51 PHE B CA 1
ATOM 1829 C C . PHE B 1 51 ? 1.732 14.688 -1.378 1 93.31 51 PHE B C 1
ATOM 1831 O O . PHE B 1 51 ? 0.975 14.227 -2.234 1 93.31 51 PHE B O 1
ATOM 1838 N N . ALA B 1 52 ? 2.258 15.836 -1.466 1 90.88 52 ALA B N 1
ATOM 1839 C CA . ALA B 1 52 ? 2.102 16.688 -2.645 1 90.88 52 ALA B CA 1
ATOM 1840 C C . ALA B 1 52 ? 3.441 16.906 -3.34 1 90.88 52 ALA B C 1
ATOM 1842 O O . ALA B 1 52 ? 4.398 17.375 -2.717 1 90.88 52 ALA B O 1
ATOM 1843 N N . ASN B 1 53 ? 3.475 16.484 -4.547 1 90.94 53 ASN B N 1
ATOM 1844 C CA . ASN B 1 53 ? 4.648 16.734 -5.379 1 90.94 53 ASN B CA 1
ATOM 1845 C C . ASN B 1 53 ? 4.414 17.875 -6.359 1 90.94 53 ASN B C 1
ATOM 1847 O O . ASN B 1 53 ? 3.711 17.719 -7.359 1 90.94 53 ASN B O 1
ATOM 1851 N N . TYR B 1 54 ? 4.977 18.953 -6.051 1 88.5 54 TYR B N 1
ATOM 1852 C CA . TYR B 1 54 ? 4.875 20.125 -6.926 1 88.5 54 TYR B CA 1
ATOM 1853 C C . TYR B 1 54 ? 5.969 20.094 -7.988 1 88.5 54 TYR B C 1
ATOM 1855 O O . TYR B 1 54 ? 7.152 20.25 -7.672 1 88.5 54 TYR B O 1
ATOM 1863 N N . LEU B 1 55 ? 5.539 19.891 -9.148 1 84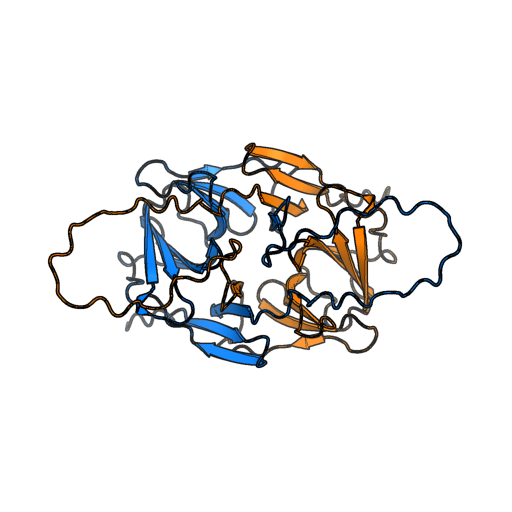.44 55 LEU B N 1
ATOM 1864 C CA . LEU B 1 55 ? 6.469 19.656 -10.242 1 84.44 55 LEU B CA 1
ATOM 1865 C C . LEU B 1 55 ? 7.5 20.781 -10.328 1 84.44 55 LEU B C 1
ATOM 1867 O O . LEU B 1 55 ? 7.141 21.953 -10.422 1 84.44 55 LEU B O 1
ATOM 1871 N N . GLY B 1 56 ? 8.734 20.281 -10.328 1 82.38 56 GLY B N 1
ATOM 1872 C CA . GLY B 1 56 ? 9.852 21.203 -10.492 1 82.38 56 GLY B CA 1
ATOM 1873 C C . GLY B 1 56 ? 10.055 22.125 -9.297 1 82.38 56 GLY B C 1
ATOM 1874 O O . GLY B 1 56 ? 10.82 23.078 -9.367 1 82.38 56 GLY B O 1
ATOM 1875 N N . GLU B 1 57 ? 9.453 21.938 -8.203 1 87.88 57 GLU B N 1
ATOM 1876 C CA . GLU B 1 57 ? 9.523 22.875 -7.09 1 87.88 57 GLU B CA 1
ATOM 1877 C C . GLU B 1 57 ? 9.836 22.156 -5.781 1 87.88 57 GLU B C 1
ATOM 1879 O O . GLU B 1 57 ? 10.992 22.094 -5.363 1 87.88 57 GLU B O 1
ATOM 1884 N N . SER B 1 58 ? 8.742 21.453 -5.203 1 90.31 58 SER B N 1
ATOM 1885 C CA . SER B 1 58 ? 8.922 20.906 -3.865 1 90.31 58 SER B CA 1
ATOM 1886 C C . SER B 1 58 ? 7.957 19.766 -3.602 1 90.31 58 SER B C 1
ATOM 1888 O O . SER B 1 58 ? 6.984 19.578 -4.336 1 90.31 58 SER B O 1
ATOM 1890 N N . VAL B 1 59 ? 8.391 19.016 -2.668 1 91.81 59 VAL B N 1
ATOM 1891 C CA . VAL B 1 59 ? 7.523 17.969 -2.125 1 91.81 59 VAL B CA 1
ATOM 1892 C C . VAL B 1 59 ? 7.117 18.328 -0.699 1 91.81 59 VAL B C 1
ATOM 1894 O O . VAL B 1 59 ? 7.957 18.703 0.12 1 91.81 59 VAL B O 1
ATOM 1897 N N . HIS B 1 60 ? 5.785 18.312 -0.473 1 91.94 60 HIS B N 1
ATOM 1898 C CA . HIS B 1 60 ? 5.23 18.547 0.855 1 91.94 60 HIS B CA 1
ATOM 1899 C C . HIS B 1 60 ? 4.477 17.312 1.358 1 91.94 60 HIS B C 1
ATOM 1901 O O . HIS B 1 60 ? 3.92 16.547 0.564 1 91.94 60 HIS B O 1
ATOM 1907 N N . ALA B 1 61 ? 4.488 17.156 2.697 1 94.06 61 ALA B N 1
ATOM 1908 C CA . ALA B 1 61 ? 3.693 16.094 3.311 1 94.06 61 ALA B CA 1
ATOM 1909 C C . ALA B 1 61 ? 3.004 16.594 4.578 1 94.06 61 ALA B C 1
ATOM 1911 O O . ALA B 1 61 ? 3.564 17.391 5.324 1 94.06 61 ALA B O 1
ATOM 1912 N N . TRP B 1 62 ? 1.818 16.109 4.734 1 94.06 62 TRP B N 1
ATOM 1913 C CA . TRP B 1 62 ? 1.026 16.375 5.93 1 94.06 62 TRP B CA 1
ATOM 1914 C C . TRP B 1 62 ? 0.576 15.078 6.59 1 94.06 62 TRP B C 1
ATOM 1916 O O . TRP B 1 62 ? 0.349 14.078 5.906 1 94.06 62 TRP B O 1
ATOM 1926 N N . MET B 1 63 ? 0.429 15.164 7.887 1 94.25 63 MET B N 1
ATOM 1927 C CA . MET B 1 63 ? -0.041 14.031 8.672 1 94.25 63 MET B CA 1
ATOM 1928 C C . MET B 1 63 ? -1.263 14.406 9.5 1 94.25 63 MET B C 1
ATOM 1930 O O . MET B 1 63 ? -1.271 15.453 10.164 1 94.25 63 MET B O 1
ATOM 1934 N N . MET B 1 64 ? -2.256 13.594 9.398 1 92.12 64 MET B N 1
ATOM 1935 C CA . MET B 1 64 ? -3.418 13.742 10.273 1 92.12 64 MET B CA 1
ATOM 1936 C C . MET B 1 64 ? -3.215 13 11.586 1 92.12 64 MET B C 1
ATOM 1938 O O . MET B 1 64 ? -3.344 11.773 11.633 1 92.12 64 MET B O 1
ATOM 1942 N N . LYS B 1 65 ? -3.059 13.617 12.617 1 90.31 65 LYS B N 1
ATOM 1943 C CA . LYS B 1 65 ? -2.682 13 13.883 1 90.31 65 LYS B CA 1
ATOM 1944 C C . LYS B 1 65 ? -3.873 12.289 14.523 1 90.31 65 LYS B C 1
ATOM 1946 O O . LYS B 1 65 ? -3.701 11.312 15.258 1 90.31 65 LYS B O 1
ATOM 1951 N N . GLU B 1 66 ? -4.98 12.82 14.289 1 86.88 66 GLU B N 1
ATOM 1952 C CA . GLU B 1 66 ? -6.23 12.211 14.734 1 86.88 66 GLU B CA 1
ATOM 1953 C C . GLU B 1 66 ? -7.211 12.047 13.57 1 86.88 66 GLU B C 1
ATOM 1955 O O . GLU B 1 66 ? -7.672 13.039 13 1 86.88 66 GLU B O 1
ATOM 1960 N N . TYR B 1 67 ? -7.484 10.883 13.328 1 84.56 67 TYR B N 1
ATOM 1961 C CA . TYR B 1 67 ? -8.312 10.617 12.164 1 84.56 67 TYR B CA 1
ATOM 1962 C C . TYR B 1 67 ? -9.641 11.367 12.25 1 84.56 67 TYR B C 1
ATOM 1964 O O . TYR B 1 67 ? -10.305 11.344 13.289 1 84.56 67 TYR B O 1
ATOM 1972 N N . GLY B 1 68 ? -9.898 11.961 11.109 1 84.88 68 GLY B N 1
ATOM 1973 C CA . GLY B 1 68 ? -11.188 12.625 10.992 1 84.88 68 GLY B CA 1
ATOM 1974 C C . GLY B 1 68 ? -11.18 14.039 11.555 1 84.88 68 GLY B C 1
ATOM 1975 O O . GLY B 1 68 ? -12.164 14.766 11.414 1 84.88 68 GLY B O 1
ATOM 1976 N N . VAL B 1 69 ? -10.172 14.383 12.172 1 88.31 69 VAL B N 1
ATOM 1977 C CA . VAL B 1 69 ? -10.094 15.703 12.781 1 88.31 69 VAL B CA 1
ATOM 1978 C C . VAL B 1 69 ? -9.258 16.625 11.898 1 88.31 69 VAL B C 1
ATOM 1980 O O . VAL B 1 69 ? -8.031 16.484 11.82 1 88.31 69 VAL B O 1
ATOM 1983 N N . GLU B 1 70 ? -9.844 17.656 11.422 1 90.38 70 GLU B N 1
ATOM 1984 C CA . GLU B 1 70 ? -9.203 18.531 10.453 1 90.38 70 GLU B CA 1
ATOM 1985 C C . GLU B 1 70 ? -8.031 19.281 11.086 1 90.38 70 GLU B C 1
ATOM 1987 O O . GLU B 1 70 ? -6.984 19.438 10.461 1 90.38 70 GLU B O 1
ATOM 1992 N N . SER B 1 71 ? -8.195 19.734 12.297 1 91.56 71 SER B N 1
ATOM 1993 C CA . SER B 1 71 ? -7.188 20.562 12.945 1 91.56 71 SER B CA 1
ATOM 1994 C C . SER B 1 71 ? -5.977 19.734 13.375 1 91.56 71 SER B C 1
ATOM 1996 O O . SER B 1 71 ? -4.961 20.297 13.797 1 91.56 71 SER B O 1
ATOM 1998 N N . SER B 1 72 ? -6.055 18.469 13.148 1 90.94 72 SER B N 1
ATOM 1999 C CA . SER B 1 72 ? -4.953 17.625 13.586 1 90.94 72 SER B CA 1
ATOM 2000 C C . SER B 1 72 ? -3.908 17.453 12.492 1 90.94 72 SER B C 1
ATOM 2002 O O . SER B 1 72 ? -2.855 16.859 12.719 1 90.94 72 SER B O 1
ATOM 2004 N N . TRP B 1 73 ? -4.266 18.031 11.328 1 92.25 73 TRP B N 1
ATOM 2005 C CA . TRP B 1 73 ? -3.275 17.984 10.258 1 92.25 73 TRP B CA 1
ATOM 2006 C C . TRP B 1 73 ? -2.039 18.797 10.625 1 92.25 73 TRP B C 1
ATOM 2008 O O . TRP B 1 73 ? -2.154 19.953 11.047 1 92.25 73 TRP B O 1
ATOM 2018 N N . THR B 1 74 ? -0.905 18.156 10.492 1 93.12 74 THR B N 1
ATOM 2019 C CA . THR B 1 74 ? 0.373 18.828 10.688 1 93.12 74 THR B CA 1
ATOM 2020 C C . THR B 1 74 ? 1.296 18.594 9.492 1 93.12 74 THR B C 1
ATOM 2022 O O . THR B 1 74 ? 1.311 17.5 8.914 1 93.12 74 THR B O 1
ATOM 2025 N N . LYS B 1 75 ? 2.025 19.656 9.203 1 92.12 75 LYS B N 1
ATOM 2026 C CA . LYS B 1 75 ? 3.021 19.5 8.141 1 92.12 75 LYS B CA 1
ATOM 2027 C C . LYS B 1 75 ? 4.195 18.641 8.609 1 92.12 75 LYS B C 1
ATOM 2029 O O . LYS B 1 75 ? 4.758 18.891 9.68 1 92.12 75 LYS B O 1
ATOM 2034 N N . LEU B 1 76 ? 4.484 17.688 7.828 1 93 76 LEU B N 1
ATOM 2035 C CA . LEU B 1 76 ? 5.609 16.812 8.148 1 93 76 LEU B CA 1
ATOM 2036 C C . LEU B 1 76 ? 6.91 17.375 7.602 1 93 76 LEU B C 1
ATOM 2038 O O . LEU B 1 76 ? 7.918 17.422 8.312 1 93 76 LEU B O 1
ATOM 2042 N N . PHE B 1 77 ? 6.887 17.766 6.336 1 92.56 77 PHE B N 1
ATOM 2043 C CA . PHE B 1 77 ? 8.07 18.375 5.742 1 92.56 77 PHE B CA 1
ATOM 2044 C C . PHE B 1 77 ? 7.703 19.109 4.457 1 92.56 77 PHE B C 1
ATOM 2046 O O . PHE B 1 77 ? 6.609 18.938 3.924 1 92.56 77 PHE B O 1
ATOM 2053 N N . SER B 1 78 ? 8.586 19.953 4.074 1 90.5 78 SER B N 1
ATOM 2054 C CA . SER B 1 78 ? 8.656 20.625 2.787 1 90.5 78 SER B CA 1
ATOM 2055 C C . SER B 1 78 ? 10.078 20.656 2.248 1 90.5 78 SER B C 1
ATOM 2057 O O . SER B 1 78 ? 10.953 21.328 2.805 1 90.5 78 SER B O 1
ATOM 2059 N N . VAL B 1 79 ? 10.258 19.891 1.2 1 91.19 79 VAL B N 1
ATOM 2060 C CA . VAL B 1 79 ? 11.617 19.797 0.686 1 91.19 79 VAL B CA 1
ATOM 2061 C C . VAL B 1 79 ? 11.609 20.016 -0.827 1 91.19 79 VAL B C 1
ATOM 2063 O O . VAL B 1 79 ? 10.609 19.75 -1.493 1 91.19 79 VAL B O 1
ATOM 2066 N N . PRO B 1 80 ? 12.758 20.484 -1.26 1 87.62 80 PRO B N 1
ATOM 2067 C CA . PRO B 1 80 ? 12.844 20.578 -2.721 1 87.62 80 PRO B CA 1
ATOM 2068 C C . PRO B 1 80 ? 12.711 19.203 -3.396 1 87.62 80 PRO B C 1
ATOM 2070 O O . PRO B 1 80 ? 13.117 18.188 -2.83 1 87.62 80 PRO B O 1
ATOM 2073 N N . ASN B 1 81 ? 12.102 19.172 -4.496 1 80.06 81 ASN B N 1
ATOM 2074 C CA . ASN B 1 81 ? 11.852 17.891 -5.133 1 80.06 81 ASN B CA 1
ATOM 2075 C C . ASN B 1 81 ? 12.977 17.516 -6.098 1 80.06 81 ASN B C 1
ATOM 2077 O O . ASN B 1 81 ? 12.734 16.875 -7.125 1 80.06 81 ASN B O 1
ATOM 2081 N N . SER B 1 82 ? 14.102 17.969 -5.703 1 75.62 82 SER B N 1
ATOM 2082 C CA . SER B 1 82 ? 15.227 17.594 -6.559 1 75.62 82 SER B CA 1
ATOM 2083 C C . SER B 1 82 ? 15.289 16.078 -6.746 1 75.62 82 SER B C 1
ATOM 2085 O O . SER B 1 82 ? 15.422 15.328 -5.773 1 75.62 82 SER B O 1
ATOM 2087 N N . GLY B 1 83 ? 15 15.531 -7.891 1 75.69 83 GLY B N 1
ATOM 2088 C CA . GLY B 1 83 ? 15.102 14.117 -8.203 1 75.69 83 GLY B CA 1
ATOM 2089 C C . GLY B 1 83 ? 13.758 13.406 -8.211 1 75.69 83 GLY B C 1
ATOM 2090 O O . GLY B 1 83 ? 13.656 12.25 -8.633 1 75.69 83 GLY B O 1
ATOM 2091 N N . LEU B 1 84 ? 12.766 14.188 -7.691 1 81.88 84 LEU B N 1
ATOM 2092 C CA . LEU B 1 84 ? 11.453 13.547 -7.629 1 81.88 84 LEU B CA 1
ATOM 2093 C C . LEU B 1 84 ? 10.477 14.219 -8.594 1 81.88 84 LEU B C 1
ATOM 2095 O O . LEU B 1 84 ? 9.328 13.789 -8.711 1 81.88 84 LEU B O 1
ATOM 2099 N N . SER B 1 85 ? 10.867 15.219 -9.273 1 75.31 85 SER B N 1
ATOM 2100 C CA . SER B 1 85 ? 9.992 16.125 -10 1 75.31 85 SER B CA 1
ATOM 2101 C C . SER B 1 85 ? 9.133 15.375 -11.016 1 75.31 85 SER B C 1
ATOM 2103 O O . SER B 1 85 ? 7.996 15.758 -11.281 1 75.31 85 SER B O 1
ATOM 2105 N N . TYR B 1 86 ? 9.555 14.234 -11.445 1 80.44 86 TYR B N 1
ATOM 2106 C CA . TYR B 1 86 ? 8.82 13.617 -12.539 1 80.44 86 TYR B CA 1
ATOM 2107 C C . TYR B 1 86 ? 8.07 12.375 -12.07 1 80.44 86 TYR B C 1
ATOM 2109 O O . TYR B 1 86 ? 7.602 11.578 -12.883 1 80.44 86 TYR B O 1
ATOM 2117 N N . HIS B 1 87 ? 7.891 12.375 -10.781 1 87.62 87 HIS B N 1
ATOM 2118 C CA . HIS B 1 87 ? 7.145 11.234 -10.266 1 87.62 87 HIS B CA 1
ATOM 2119 C C . HIS B 1 87 ? 5.711 11.625 -9.922 1 87.62 87 HIS B C 1
ATOM 2121 O O . HIS B 1 87 ? 5.473 12.695 -9.359 1 87.62 87 HIS B O 1
ATOM 2127 N N . PHE B 1 88 ? 4.848 10.727 -10.273 1 85.62 88 PHE B N 1
ATOM 2128 C CA . PHE B 1 88 ? 3.418 10.992 -10.133 1 85.62 88 PHE B CA 1
ATOM 2129 C C . PHE B 1 88 ? 2.877 10.391 -8.844 1 85.62 88 PHE B C 1
ATOM 2131 O O . PHE B 1 88 ? 1.824 10.805 -8.352 1 85.62 88 PHE B O 1
ATOM 2138 N N . SER B 1 89 ? 3.512 9.469 -8.359 1 92.06 89 SER B N 1
ATOM 2139 C CA . SER B 1 89 ? 3.057 8.773 -7.156 1 92.06 89 SER B CA 1
ATOM 2140 C C . SER B 1 89 ? 4.191 8.602 -6.152 1 92.06 89 SER B C 1
ATOM 2142 O O . SER B 1 89 ? 5.25 8.07 -6.484 1 92.06 89 SER B O 1
ATOM 2144 N N . LEU B 1 90 ? 3.986 9.141 -4.988 1 94.56 90 LEU B N 1
ATOM 2145 C CA . LEU B 1 90 ? 4.895 9.031 -3.854 1 94.56 90 LEU B CA 1
ATOM 2146 C C . LEU B 1 90 ? 4.223 8.312 -2.688 1 94.56 90 LEU B C 1
ATOM 2148 O O . LEU B 1 90 ? 3.65 8.953 -1.803 1 94.56 90 LEU B O 1
ATOM 2152 N N . VAL B 1 91 ? 4.289 7.004 -2.65 1 94.25 91 VAL B N 1
ATOM 2153 C CA . VAL B 1 91 ? 3.617 6.246 -1.601 1 94.25 91 VAL B CA 1
ATOM 2154 C C . VAL B 1 91 ? 4.59 5.973 -0.456 1 94.25 91 VAL B C 1
ATOM 2156 O O . VAL B 1 91 ? 5.609 5.309 -0.646 1 94.25 91 VAL B O 1
ATOM 2159 N N . PRO B 1 92 ? 4.266 6.48 0.72 1 95.56 92 PRO B N 1
ATOM 2160 C CA . PRO B 1 92 ? 5.156 6.211 1.853 1 95.56 92 PRO B CA 1
ATOM 2161 C C . PRO B 1 92 ? 5.02 4.785 2.383 1 95.56 92 PRO B C 1
ATOM 2163 O O . PRO B 1 92 ? 3.91 4.258 2.471 1 95.56 92 PRO B O 1
ATOM 2166 N N . LEU B 1 93 ? 6.125 4.207 2.678 1 94.44 93 LEU B N 1
ATOM 2167 C CA . LEU B 1 93 ? 6.129 2.84 3.189 1 94.44 93 LEU B CA 1
ATOM 2168 C C . LEU B 1 93 ? 6.547 2.809 4.656 1 94.44 93 LEU B C 1
ATOM 2170 O O . LEU B 1 93 ? 6.234 1.857 5.375 1 94.44 93 LEU B O 1
ATOM 2174 N N . GLY B 1 94 ? 7.242 3.84 5.055 1 93.25 94 GLY B N 1
ATOM 2175 C CA . GLY B 1 94 ? 7.684 3.885 6.441 1 93.25 94 GLY B CA 1
ATOM 2176 C C . GLY B 1 94 ? 8.703 4.977 6.703 1 93.25 94 GLY B C 1
ATOM 2177 O O . GLY B 1 94 ? 9.094 5.703 5.789 1 93.25 94 GLY B O 1
ATOM 2178 N N . LEU B 1 95 ? 9.086 4.984 8.008 1 93.06 95 LEU B N 1
ATOM 2179 C CA . LEU B 1 95 ? 10.094 5.941 8.453 1 93.06 95 LEU B CA 1
ATOM 2180 C C . LEU B 1 95 ? 11.383 5.227 8.844 1 93.06 95 LEU B C 1
ATOM 2182 O O . LEU B 1 95 ? 11.352 4.055 9.227 1 93.06 95 LEU B O 1
ATOM 2186 N N . SER B 1 96 ? 12.414 5.98 8.617 1 90.56 96 SER B N 1
ATOM 2187 C CA . SER B 1 96 ? 13.664 5.461 9.148 1 90.56 96 SER B CA 1
ATOM 2188 C C . SER B 1 96 ? 13.609 5.32 10.664 1 90.56 96 SER B C 1
ATOM 2190 O O . SER B 1 96 ? 12.703 5.855 11.312 1 90.56 96 SER B O 1
ATOM 2192 N N . MET B 1 97 ? 14.594 4.629 11.156 1 84.94 97 MET B N 1
ATOM 2193 C CA . MET B 1 97 ? 14.617 4.34 12.594 1 84.94 97 MET B CA 1
ATOM 2194 C C . MET B 1 97 ? 14.656 5.629 13.406 1 84.94 97 MET B C 1
ATOM 2196 O O . MET B 1 97 ? 14.023 5.719 14.461 1 84.94 97 MET B O 1
ATOM 2200 N N . ASN B 1 98 ? 15.375 6.609 12.914 1 85.69 98 ASN B N 1
ATOM 2201 C CA . ASN B 1 98 ? 15.484 7.867 13.641 1 85.69 98 ASN B CA 1
ATOM 2202 C C . ASN B 1 98 ? 14.375 8.844 13.258 1 85.69 98 ASN B C 1
ATOM 2204 O O . ASN B 1 98 ? 14.305 9.953 13.797 1 85.69 98 ASN B O 1
ATOM 2208 N N . GLY B 1 99 ? 13.594 8.5 12.352 1 88.38 99 GLY B N 1
ATOM 2209 C CA . GLY B 1 99 ? 12.43 9.281 11.969 1 88.38 99 GLY B CA 1
ATOM 2210 C C . GLY B 1 99 ? 12.766 10.445 11.055 1 88.38 99 GLY B C 1
ATOM 2211 O O . GLY B 1 99 ? 11.906 11.281 10.758 1 88.38 99 GLY B O 1
ATOM 2212 N N . ASP B 1 100 ? 13.961 10.492 10.539 1 90.62 100 ASP B N 1
ATOM 2213 C CA . ASP B 1 100 ? 14.398 11.664 9.781 1 90.62 100 ASP B CA 1
ATOM 2214 C C . ASP B 1 100 ? 14.203 11.453 8.281 1 90.62 100 ASP B C 1
ATOM 2216 O O . ASP B 1 100 ? 14.305 12.398 7.5 1 90.62 100 ASP B O 1
ATOM 2220 N N . GLU B 1 101 ? 13.961 10.195 7.922 1 93.62 101 GLU B N 1
ATOM 2221 C CA . GLU B 1 101 ? 13.766 9.875 6.512 1 93.62 101 GLU B CA 1
ATOM 2222 C C . GLU B 1 101 ? 12.477 9.086 6.301 1 93.62 101 GLU B C 1
ATOM 2224 O O . GLU B 1 101 ? 12.047 8.336 7.18 1 93.62 101 GLU B O 1
ATOM 2229 N N . VAL B 1 102 ? 11.945 9.281 5.137 1 94.88 102 VAL B N 1
ATOM 2230 C CA . VAL B 1 102 ? 10.766 8.523 4.738 1 94.88 102 VAL B CA 1
ATOM 2231 C C . VAL B 1 102 ? 11.102 7.645 3.533 1 94.88 102 VAL B C 1
ATOM 2233 O O . VAL B 1 102 ? 11.766 8.094 2.596 1 94.88 102 VAL B O 1
ATOM 2236 N N . LEU B 1 103 ? 10.742 6.418 3.643 1 95.31 103 LEU B N 1
ATOM 2237 C CA . LEU B 1 103 ? 10.883 5.5 2.518 1 95.31 103 LEU B CA 1
ATOM 2238 C C . LEU B 1 103 ? 9.695 5.621 1.568 1 95.31 103 LEU B C 1
ATOM 2240 O O . LEU B 1 103 ? 8.547 5.441 1.979 1 95.31 103 LEU B O 1
ATOM 2244 N N . LEU B 1 104 ? 9.969 5.875 0.31 1 95.5 104 LEU B N 1
ATOM 2245 C CA . LEU B 1 104 ? 8.906 6.102 -0.669 1 95.5 104 LEU B CA 1
ATOM 2246 C C . LEU B 1 104 ? 8.969 5.066 -1.786 1 95.5 104 LEU B C 1
ATOM 2248 O O . LEU B 1 104 ? 10.055 4.688 -2.232 1 95.5 104 LEU B O 1
ATOM 2252 N N . HIS B 1 105 ? 7.844 4.57 -2.123 1 95.75 105 HIS B N 1
ATOM 2253 C CA . HIS B 1 105 ? 7.641 3.826 -3.361 1 95.75 105 HIS B CA 1
ATOM 2254 C C . HIS B 1 105 ? 7.199 4.75 -4.492 1 95.75 105 HIS B C 1
ATOM 2256 O O . HIS B 1 105 ? 6.059 5.211 -4.512 1 95.75 105 HIS B O 1
ATOM 2262 N N . LEU B 1 106 ? 8.086 4.965 -5.484 1 93.62 106 LEU B N 1
ATOM 2263 C CA . LEU B 1 106 ? 7.859 5.965 -6.523 1 93.62 106 LEU B CA 1
ATOM 2264 C C . LEU B 1 106 ? 7.32 5.316 -7.793 1 93.62 106 LEU B C 1
ATOM 2266 O O . LEU B 1 106 ? 7.965 4.434 -8.367 1 93.62 106 LEU B O 1
ATOM 2270 N N . ASP B 1 107 ? 6.137 5.738 -8.172 1 91.44 107 ASP B N 1
ATOM 2271 C CA . ASP B 1 107 ? 5.5 5.332 -9.422 1 91.44 107 ASP B CA 1
ATOM 2272 C C . ASP B 1 107 ? 5.418 3.812 -9.531 1 91.44 107 ASP B C 1
ATOM 2274 O O . ASP B 1 107 ? 5.379 3.264 -10.633 1 91.44 107 ASP B O 1
ATOM 2278 N N . GLY B 1 108 ? 5.57 3.17 -8.422 1 90.56 108 GLY B N 1
ATOM 2279 C CA . GLY B 1 108 ? 5.531 1.716 -8.445 1 90.56 108 GLY B CA 1
ATOM 2280 C C . GLY B 1 108 ? 6.797 1.099 -9.016 1 90.56 108 GLY B C 1
ATOM 2281 O O . GLY B 1 108 ? 6.82 -0.092 -9.336 1 90.56 108 GLY B O 1
ATOM 2282 N N . GLU B 1 109 ? 7.906 1.877 -9.109 1 91.12 109 GLU B N 1
ATOM 2283 C CA . GLU B 1 109 ? 9.07 1.385 -9.836 1 91.12 109 GLU B CA 1
ATOM 2284 C C . GLU B 1 109 ? 10.344 1.536 -9.016 1 91.12 109 GLU B C 1
ATOM 2286 O O . GLU B 1 109 ? 11.352 0.889 -9.297 1 91.12 109 GLU B O 1
ATOM 2291 N N . ARG B 1 110 ? 10.297 2.418 -8.047 1 91.62 110 ARG B N 1
ATOM 2292 C CA . ARG B 1 110 ? 11.531 2.719 -7.32 1 91.62 110 ARG B CA 1
ATOM 2293 C C . ARG B 1 110 ? 11.266 2.867 -5.828 1 91.62 110 ARG B C 1
ATOM 2295 O O . ARG B 1 110 ? 10.188 3.328 -5.426 1 91.62 110 ARG B O 1
ATOM 2302 N N . LEU B 1 111 ? 12.305 2.494 -5.121 1 93.19 111 LEU B N 1
ATOM 2303 C CA . LEU B 1 111 ? 12.336 2.779 -3.691 1 93.19 111 LEU B CA 1
ATOM 2304 C C . LEU B 1 111 ? 13.375 3.846 -3.375 1 93.19 111 LEU B C 1
ATOM 2306 O O . LEU B 1 111 ? 14.523 3.752 -3.816 1 93.19 111 LEU B O 1
ATOM 2310 N N . VAL B 1 112 ? 12.953 4.836 -2.598 1 93.88 112 VAL B N 1
ATOM 2311 C CA . VAL B 1 112 ? 13.883 5.918 -2.289 1 93.88 112 VAL B CA 1
ATOM 2312 C C . VAL B 1 112 ? 13.711 6.348 -0.833 1 93.88 112 VAL B C 1
ATOM 2314 O O . VAL B 1 112 ? 12.586 6.383 -0.318 1 93.88 112 VAL B O 1
ATOM 2317 N N . TRP B 1 113 ? 14.812 6.648 -0.241 1 93.69 113 TRP B N 1
ATOM 2318 C CA . TRP B 1 113 ? 14.797 7.387 1.018 1 93.69 113 TRP B CA 1
ATOM 2319 C C . TRP B 1 113 ? 14.766 8.891 0.767 1 93.69 113 TRP B C 1
ATOM 2321 O O . TRP B 1 113 ? 15.633 9.43 0.066 1 93.69 113 TRP B O 1
ATOM 2331 N N . LEU B 1 114 ? 13.828 9.516 1.288 1 94.62 114 LEU B N 1
ATOM 2332 C CA . LEU B 1 114 ? 13.766 10.977 1.231 1 94.62 114 LEU B CA 1
ATOM 2333 C C . LEU B 1 114 ? 14.055 11.586 2.6 1 94.62 114 LEU B C 1
ATOM 2335 O O . LEU B 1 114 ? 13.352 11.289 3.574 1 94.62 114 LEU B O 1
ATOM 2339 N N . GLU B 1 115 ? 15.023 12.359 2.65 1 92.94 115 GLU B N 1
ATOM 2340 C CA . GLU B 1 115 ? 15.297 13.094 3.879 1 92.94 115 GLU B CA 1
ATOM 2341 C C . GLU B 1 115 ? 14.289 14.219 4.086 1 92.94 115 GLU B C 1
ATOM 2343 O O . GLU B 1 115 ? 14.016 14.992 3.168 1 92.94 115 GLU B O 1
ATOM 2348 N N . MET B 1 116 ? 13.766 14.312 5.207 1 91.75 116 MET B N 1
ATOM 2349 C CA . MET B 1 116 ? 12.68 15.25 5.477 1 91.75 116 MET B CA 1
ATOM 2350 C C . MET B 1 116 ? 13.219 16.609 5.879 1 91.75 116 MET B C 1
ATOM 2352 O O . MET B 1 116 ? 12.453 17.562 6.043 1 91.75 116 MET B O 1
ATOM 2356 N N . GLU B 1 117 ? 14.445 16.672 5.996 1 84.75 117 GLU B N 1
ATOM 2357 C CA . GLU B 1 117 ? 15.078 17.969 6.238 1 84.75 117 GLU B CA 1
ATOM 2358 C C . GLU B 1 117 ? 15.609 18.578 4.941 1 84.75 117 GLU B C 1
ATOM 2360 O O . GLU B 1 117 ? 16.141 17.859 4.086 1 84.75 117 GLU B O 1
ATOM 2365 N N . LYS B 1 118 ? 15.57 19.734 4.848 1 72.94 118 LYS B N 1
ATOM 2366 C CA . LYS B 1 118 ? 15.938 20.484 3.646 1 72.94 118 LYS B CA 1
ATOM 2367 C C . LYS B 1 118 ? 17.391 20.219 3.25 1 72.94 118 LYS B C 1
ATOM 2369 O O . LYS B 1 118 ? 18.266 20.156 4.109 1 72.94 118 LYS B O 1
ATOM 2374 N N . GLY B 1 119 ? 17.578 19.969 1.985 1 67.69 119 GLY B N 1
ATOM 2375 C CA . GLY B 1 119 ? 18.906 19.969 1.387 1 67.69 119 GLY B CA 1
ATOM 2376 C C . GLY B 1 119 ? 19.531 18.594 1.3 1 67.69 119 GLY B C 1
ATOM 2377 O O . GLY B 1 119 ? 20.609 18.438 0.741 1 67.69 119 GLY B O 1
ATOM 2378 N N . LYS B 1 120 ? 19.031 17.562 1.801 1 69.19 120 LYS B N 1
ATOM 2379 C CA . LYS B 1 120 ? 19.734 16.281 1.83 1 69.19 120 LYS B CA 1
ATOM 2380 C C . LYS B 1 120 ? 19.266 15.383 0.688 1 69.19 120 LYS B C 1
ATOM 2382 O O . LYS B 1 120 ? 19.953 14.422 0.338 1 69.19 120 LYS B O 1
ATOM 2387 N N . GLY B 1 121 ? 18.297 15.727 0.005 1 78.62 121 GLY B N 1
ATOM 2388 C CA . GLY B 1 121 ? 17.859 15.062 -1.214 1 78.62 121 GLY B CA 1
ATOM 2389 C C . GLY B 1 121 ? 17.312 13.664 -0.97 1 78.62 121 GLY B C 1
ATOM 2390 O O . GLY B 1 121 ? 16.969 13.32 0.16 1 78.62 121 GLY B O 1
ATOM 2391 N N . ALA B 1 122 ? 17.234 12.852 -2.082 1 86.94 122 ALA B N 1
ATOM 2392 C CA . ALA B 1 122 ? 16.688 11.5 -2.1 1 86.94 122 ALA B CA 1
ATOM 2393 C C . ALA B 1 122 ? 17.734 10.477 -2.484 1 86.94 122 ALA B C 1
ATOM 2395 O O . ALA B 1 122 ? 18.625 10.758 -3.305 1 86.94 122 ALA B O 1
ATOM 2396 N N . GLN B 1 123 ? 17.734 9.336 -1.798 1 90.62 123 GLN B N 1
ATOM 2397 C CA . GLN B 1 123 ? 18.656 8.234 -2.096 1 90.62 123 GLN B CA 1
ATOM 2398 C C . GLN B 1 123 ? 17.891 7 -2.576 1 90.62 123 GLN B C 1
ATOM 2400 O O . GLN B 1 123 ? 17.016 6.488 -1.869 1 90.62 123 GLN B O 1
ATOM 2405 N N . GLU B 1 124 ? 18.297 6.523 -3.674 1 90.88 124 GLU B N 1
ATOM 2406 C CA . GLU B 1 124 ? 17.641 5.348 -4.238 1 90.88 124 GLU B CA 1
ATOM 2407 C C . GLU B 1 124 ? 18.188 4.062 -3.613 1 90.88 124 GLU B C 1
ATOM 2409 O O . GLU B 1 124 ? 19.391 3.945 -3.361 1 90.88 124 GLU B O 1
ATOM 2414 N N . ILE B 1 125 ? 17.297 3.146 -3.408 1 91.31 125 ILE B N 1
ATOM 2415 C CA . ILE B 1 125 ? 17.641 1.828 -2.896 1 91.31 125 ILE B CA 1
ATOM 2416 C C . ILE B 1 125 ? 17.75 0.838 -4.055 1 91.31 125 ILE B C 1
ATOM 2418 O O . ILE B 1 125 ? 16.875 0.777 -4.914 1 91.31 125 ILE B O 1
ATOM 2422 N N . THR B 1 126 ? 18.812 0.163 -4.02 1 87.5 126 THR B N 1
ATOM 2423 C CA . THR B 1 126 ? 18.953 -0.92 -4.984 1 87.5 126 THR B CA 1
ATOM 2424 C C . THR B 1 126 ? 18.344 -2.211 -4.445 1 87.5 126 THR B C 1
ATOM 2426 O O . THR B 1 126 ? 18.734 -2.682 -3.371 1 87.5 126 THR B O 1
ATOM 2429 N N . ILE B 1 127 ? 17.422 -2.67 -5.148 1 86.88 127 ILE B N 1
ATOM 2430 C CA . ILE B 1 127 ? 16.75 -3.898 -4.746 1 86.88 127 ILE B CA 1
ATOM 2431 C C . ILE B 1 127 ? 17.406 -5.094 -5.43 1 86.88 127 ILE B C 1
ATOM 2433 O O . ILE B 1 127 ? 17.594 -5.098 -6.648 1 86.88 127 ILE B O 1
ATOM 2437 N N . LEU B 1 128 ? 17.672 -6 -4.66 1 83.56 128 LEU B N 1
ATOM 2438 C CA . LEU B 1 128 ? 18.297 -7.219 -5.164 1 83.56 128 LEU B CA 1
ATOM 2439 C C . LEU B 1 128 ? 17.438 -7.871 -6.238 1 83.56 128 LEU B C 1
ATOM 2441 O O . LEU B 1 128 ? 16.234 -8.062 -6.047 1 83.56 128 LEU B O 1
ATOM 2445 N N . GLY B 1 129 ? 18.047 -8.148 -7.422 1 77.06 129 GLY B N 1
ATOM 2446 C CA . GLY B 1 129 ? 17.391 -8.922 -8.453 1 77.06 129 GLY B CA 1
ATOM 2447 C C . GLY B 1 129 ? 16.406 -8.109 -9.273 1 77.06 129 GLY B C 1
ATOM 2448 O O . GLY B 1 129 ? 15.82 -8.617 -10.234 1 77.06 129 GLY B O 1
ATOM 2449 N N . TRP B 1 130 ? 16.172 -6.949 -8.812 1 82.5 130 TRP B N 1
ATOM 2450 C CA . TRP B 1 130 ? 15.227 -6.129 -9.562 1 82.5 130 TRP B CA 1
ATOM 2451 C C . TRP B 1 130 ? 15.922 -5.406 -10.711 1 82.5 130 TRP B C 1
ATOM 2453 O O . TRP B 1 130 ? 16.906 -4.699 -10.5 1 82.5 130 TRP B O 1
ATOM 2463 N N . GLU B 1 131 ? 15.438 -5.59 -11.875 1 78.38 131 GLU B N 1
ATOM 2464 C CA . GLU B 1 131 ? 16.078 -5.016 -13.055 1 78.38 131 GLU B CA 1
ATOM 2465 C C . GLU B 1 131 ? 15.219 -3.902 -13.664 1 78.38 131 GLU B C 1
ATOM 2467 O O . GLU B 1 131 ? 15.547 -3.375 -14.727 1 78.38 131 GLU B O 1
ATOM 2472 N N . GLY B 1 132 ? 14.141 -3.734 -13.078 1 80.56 132 GLY B N 1
ATOM 2473 C CA . GLY B 1 132 ? 13.305 -2.664 -13.602 1 80.56 132 GLY B CA 1
ATOM 2474 C C . GLY B 1 132 ? 11.844 -3.053 -13.742 1 80.56 132 GLY B C 1
ATOM 2475 O O . GLY B 1 132 ? 11.508 -4.234 -13.688 1 80.56 132 GLY B O 1
ATOM 2476 N N . GLY B 1 133 ? 11.016 -2.037 -13.867 1 85.81 133 GLY B N 1
ATOM 2477 C CA . GLY B 1 133 ? 9.586 -2.244 -14.039 1 85.81 133 GLY B CA 1
ATOM 2478 C C . GLY B 1 133 ? 8.789 -2.039 -12.766 1 85.81 133 GLY B C 1
ATOM 2479 O O . GLY B 1 133 ? 9.344 -1.618 -11.742 1 85.81 133 GLY B O 1
ATOM 2480 N N . ASP B 1 134 ? 7.531 -2.297 -12.93 1 87.69 134 ASP B N 1
ATOM 2481 C CA . ASP B 1 134 ? 6.621 -2.092 -11.805 1 87.69 134 ASP B CA 1
ATOM 2482 C C . ASP B 1 134 ? 6.707 -3.248 -10.812 1 87.69 134 ASP B C 1
ATOM 2484 O O . ASP B 1 134 ? 6.902 -4.398 -11.211 1 87.69 134 ASP B O 1
ATOM 2488 N N . PHE B 1 135 ? 6.641 -2.938 -9.562 1 88.62 135 PHE B N 1
ATOM 2489 C CA . PHE B 1 135 ? 6.57 -3.969 -8.531 1 88.62 135 PHE B CA 1
ATOM 2490 C C . PHE B 1 135 ? 5.629 -3.547 -7.41 1 88.62 135 PHE B C 1
ATOM 2492 O O . PHE B 1 135 ? 5.41 -2.354 -7.191 1 88.62 135 PHE B O 1
ATOM 2499 N N . GLY B 1 136 ? 5.035 -4.574 -6.758 1 89.56 136 GLY B N 1
ATOM 2500 C CA . GLY B 1 136 ? 4.289 -4.332 -5.531 1 89.56 136 GLY B CA 1
ATOM 2501 C C . GLY B 1 136 ? 5.168 -4.309 -4.293 1 89.56 136 GLY B C 1
ATOM 2502 O O . GLY B 1 136 ? 6.223 -4.941 -4.262 1 89.56 136 GLY B O 1
ATOM 2503 N N . ALA B 1 137 ? 4.773 -3.514 -3.332 1 91.62 137 ALA B N 1
ATOM 2504 C CA . ALA B 1 137 ? 5.48 -3.434 -2.057 1 91.62 137 ALA B CA 1
ATOM 2505 C C . ALA B 1 137 ? 4.523 -3.607 -0.883 1 91.62 137 ALA B C 1
ATOM 2507 O O . ALA B 1 137 ? 3.402 -3.092 -0.906 1 91.62 137 ALA B O 1
ATOM 2508 N N . ALA B 1 138 ? 4.961 -4.379 0.089 1 92.69 138 ALA B N 1
ATOM 2509 C CA . ALA B 1 138 ? 4.203 -4.594 1.319 1 92.69 138 ALA B CA 1
ATOM 2510 C C . ALA B 1 138 ? 5.086 -4.402 2.549 1 92.69 138 ALA B C 1
ATOM 2512 O O . ALA B 1 138 ? 6.23 -4.855 2.576 1 92.69 138 ALA B O 1
ATOM 2513 N N . VAL B 1 139 ? 4.559 -3.668 3.496 1 90.5 139 VAL B N 1
ATOM 2514 C CA . VAL B 1 139 ? 5.281 -3.457 4.746 1 90.5 139 VAL B CA 1
ATOM 2515 C C . VAL B 1 139 ? 4.934 -4.566 5.738 1 90.5 139 VAL B C 1
ATOM 2517 O O . VAL B 1 139 ? 3.758 -4.863 5.957 1 90.5 139 VAL B O 1
ATOM 2520 N N . CYS B 1 140 ? 5.992 -5.152 6.258 1 86.5 140 CYS B N 1
ATOM 2521 C CA . CYS B 1 140 ? 5.828 -6.203 7.258 1 86.5 140 CYS B CA 1
ATOM 2522 C C . CYS B 1 140 ? 6.617 -5.883 8.523 1 86.5 140 CYS B C 1
ATOM 2524 O O . CYS B 1 140 ? 7.758 -5.414 8.445 1 86.5 140 CYS B O 1
ATOM 2526 N N . PHE B 1 141 ? 5.926 -6.188 9.664 1 76.38 141 PHE B N 1
ATOM 2527 C CA . PHE B 1 141 ? 6.594 -5.949 10.938 1 76.38 141 PHE B CA 1
ATOM 2528 C C . PHE B 1 141 ? 7.074 -7.258 11.555 1 76.38 141 PHE B C 1
ATOM 2530 O O . PHE B 1 141 ? 6.398 -8.281 11.445 1 76.38 141 PHE B O 1
ATOM 2537 N N . ALA B 1 142 ? 8.414 -7.484 11.742 1 61.31 142 ALA B N 1
ATOM 2538 C CA . ALA B 1 142 ? 8.961 -8.711 12.32 1 61.31 142 ALA B CA 1
ATOM 2539 C C . ALA B 1 142 ? 8.148 -9.148 13.539 1 61.31 142 ALA B C 1
ATOM 2541 O O . ALA B 1 142 ? 7.871 -10.344 13.703 1 61.31 142 ALA B O 1
ATOM 2542 N N . SER B 1 143 ? 8.492 -8.508 14.781 1 52.34 143 SER B N 1
ATOM 2543 C CA . SER B 1 143 ? 7.91 -9 16.031 1 52.34 143 SER B CA 1
ATOM 2544 C C . SER B 1 143 ? 6.602 -8.289 16.344 1 52.34 143 SER B C 1
ATOM 2546 O O . SER B 1 143 ? 6.578 -7.062 16.484 1 52.34 143 SER B O 1
ATOM 2548 N N . LEU B 1 144 ? 5.707 -8.461 15.484 1 44.34 144 LEU B N 1
ATOM 2549 C CA . LEU B 1 144 ? 4.547 -7.734 15.992 1 44.34 144 LEU B CA 1
ATOM 2550 C C . LEU B 1 144 ? 4.18 -8.211 17.391 1 44.34 144 LEU B C 1
ATOM 2552 O O . LEU B 1 144 ? 3.891 -9.398 17.594 1 44.34 144 LEU B O 1
ATOM 2556 N N . VAL B 1 145 ? 4.773 -7.824 18.453 1 39.59 145 VAL B N 1
ATOM 2557 C CA . VAL B 1 145 ? 3.893 -7.98 19.609 1 39.59 145 VAL B CA 1
ATOM 2558 C C . VAL B 1 145 ? 2.443 -7.762 19.188 1 39.59 145 VAL B C 1
ATOM 2560 O O . VAL B 1 145 ? 2.125 -6.777 18.516 1 39.59 145 VAL B O 1
ATOM 2563 N N . PRO B 1 146 ? 1.829 -8.914 19.094 1 38.97 146 PRO B N 1
ATOM 2564 C CA . PRO B 1 146 ? 0.43 -8.703 18.703 1 38.97 146 PRO B CA 1
ATOM 2565 C C . PRO B 1 146 ? -0.14 -7.402 19.266 1 38.97 146 PRO B C 1
ATOM 2567 O O . PRO B 1 146 ? 0.277 -6.945 20.328 1 38.97 146 PRO B O 1
ATOM 2570 N N . PRO B 1 147 ? -0.577 -6.578 18.422 1 35.47 147 PRO B N 1
ATOM 2571 C CA . PRO B 1 147 ? -1.155 -5.395 19.062 1 35.47 147 PRO B CA 1
ATOM 2572 C C . PRO B 1 147 ? -1.729 -5.691 20.438 1 35.47 147 PRO B C 1
ATOM 2574 O O . PRO B 1 147 ? -1.981 -4.77 21.219 1 35.47 147 PRO B O 1
ATOM 2577 N N . ASP B 1 148 ? -2.33 -6.891 20.578 1 34.94 148 ASP B N 1
ATOM 2578 C CA . ASP B 1 148 ? -2.9 -7.156 21.891 1 34.94 148 ASP B CA 1
ATOM 2579 C C . ASP B 1 148 ? -1.805 -7.426 22.922 1 34.94 148 ASP B C 1
ATOM 2581 O O . ASP B 1 148 ? -2.096 -7.719 24.078 1 34.94 148 ASP B O 1
ATOM 2585 N N . GLY B 1 149 ? -0.83 -7.02 23.125 1 34.19 149 GLY B N 1
ATOM 2586 C CA . GLY B 1 149 ? 0.168 -7.195 24.172 1 34.19 149 GLY B CA 1
ATOM 2587 C C . GLY B 1 149 ? 0.551 -8.648 24.391 1 34.19 149 GLY B C 1
ATOM 2588 O O . GLY B 1 149 ? 1.312 -8.961 25.312 1 34.19 149 GLY B O 1
ATOM 2589 N N . LYS B 1 150 ? -0.348 -9.625 24.219 1 31.06 150 LYS B N 1
ATOM 2590 C CA . LYS B 1 150 ? 0.024 -10.914 24.797 1 31.06 150 LYS B CA 1
ATOM 2591 C C . LYS B 1 150 ? 1.062 -11.625 23.922 1 31.06 150 LYS B C 1
ATOM 2593 O O . LYS B 1 150 ? 0.908 -11.719 22.703 1 31.06 150 LYS B O 1
ATOM 2598 N N . LEU B 1 151 ? 2.268 -11.711 24.391 1 31.72 151 LEU B N 1
ATOM 2599 C CA . LEU B 1 151 ? 3.361 -12.531 23.875 1 31.72 151 LEU B CA 1
ATOM 2600 C C . LEU B 1 151 ? 2.885 -13.945 23.578 1 31.72 151 LEU B C 1
ATOM 2602 O O . LEU B 1 151 ? 2.09 -14.508 24.344 1 31.72 151 LEU B O 1
ATOM 2606 N N . PRO B 1 152 ? 2.957 -14.508 22.484 1 32.69 152 PRO B N 1
ATOM 2607 C CA . PRO B 1 152 ? 2.654 -15.938 22.547 1 32.69 152 PRO B CA 1
ATOM 2608 C C . PRO B 1 152 ? 3.373 -16.641 23.688 1 32.69 152 PRO B C 1
ATOM 2610 O O . PRO B 1 152 ? 4.441 -16.203 24.125 1 32.69 152 PRO B O 1
ATOM 2613 N N . PRO B 1 153 ? 2.664 -17.406 24.547 1 29.28 153 PRO B N 1
ATOM 2614 C CA . PRO B 1 153 ? 3.424 -18.141 25.562 1 29.28 153 PRO B CA 1
ATOM 2615 C C . PRO B 1 153 ? 4.699 -18.766 25 1 29.28 153 PRO B C 1
ATOM 2617 O O . PRO B 1 153 ? 4.727 -19.188 23.844 1 29.28 153 PRO B O 1
ATOM 2620 N N . LYS B 1 154 ? 5.793 -18.484 25.516 1 26.59 154 LYS B N 1
ATOM 2621 C CA . LYS B 1 154 ? 6.977 -19.328 25.359 1 26.59 154 LYS B CA 1
ATOM 2622 C C . LYS B 1 154 ? 6.594 -20.797 25.25 1 26.59 154 LYS B C 1
ATOM 2624 O O . LYS B 1 154 ? 5.66 -21.25 25.922 1 26.59 154 LYS B O 1
ATOM 2629 N N . GLU B 1 155 ? 7.113 -21.641 24.484 1 29.34 155 GLU B N 1
ATOM 2630 C CA . GLU B 1 155 ? 7.066 -23.094 24.531 1 29.34 155 GLU B CA 1
ATOM 2631 C C . GLU B 1 155 ? 7.152 -23.609 25.969 1 29.34 155 GLU B C 1
ATOM 2633 O O . GLU B 1 155 ? 8.148 -23.375 26.656 1 29.34 155 GLU B O 1
ATOM 2638 N N . VAL B 1 156 ? 5.902 -23.797 26.688 1 25.91 156 VAL B N 1
ATOM 2639 C CA . VAL B 1 156 ? 5.902 -24.797 27.734 1 25.91 156 VAL B CA 1
ATOM 2640 C C . VAL B 1 156 ? 6.344 -26.141 27.172 1 25.91 156 VAL B C 1
ATOM 2642 O O . VAL B 1 156 ? 5.793 -26.609 26.172 1 25.91 156 VAL B O 1
ATOM 2645 N N . ILE B 1 157 ? 7.508 -26.75 27.641 1 24.39 157 ILE B N 1
ATOM 2646 C CA . ILE B 1 157 ? 7.965 -28.125 27.625 1 24.39 157 ILE B CA 1
ATOM 2647 C C . ILE B 1 157 ? 6.902 -29.031 28.234 1 24.39 157 ILE B C 1
ATOM 2649 O O . ILE B 1 157 ? 6.652 -28.969 29.438 1 24.39 157 ILE B O 1
ATOM 2653 N N . VAL B 1 158 ? 5.691 -29.328 27.562 1 25.42 158 VAL B N 1
ATOM 2654 C CA . VAL B 1 158 ? 4.734 -30.328 28 1 25.42 158 VAL B CA 1
ATOM 2655 C C . VAL B 1 158 ? 5.395 -31.703 28.016 1 25.42 158 VAL B C 1
ATOM 2657 O O . VAL B 1 158 ? 5.934 -32.156 26.984 1 25.42 158 VAL B O 1
ATOM 2660 N N . SER B 1 159 ? 5.742 -32.188 29.203 1 22.33 159 SER B N 1
ATOM 2661 C CA . SER B 1 159 ? 5.906 -33.625 29.484 1 22.33 159 SER B CA 1
ATOM 2662 C C . SER B 1 159 ? 4.684 -34.406 29.047 1 22.33 159 SER B C 1
ATOM 2664 O O . SER B 1 159 ? 3.59 -33.875 28.922 1 22.33 159 SER B O 1
ATOM 2666 N N . LYS B 1 160 ? 4.695 -35.938 29.031 1 23.34 160 LYS B N 1
ATOM 2667 C CA . LYS B 1 160 ? 3.934 -37.094 28.531 1 23.34 160 LYS B CA 1
ATOM 2668 C C . LYS B 1 160 ? 2.543 -37.125 29.156 1 23.34 160 LYS B C 1
ATOM 2670 O O . LYS B 1 160 ? 1.815 -38.094 28.984 1 23.34 160 LYS B O 1
ATOM 2675 N N . LYS B 1 161 ? 2.262 -36.656 30.312 1 24.25 161 LYS B N 1
ATOM 2676 C CA . LYS B 1 161 ? 1.112 -37.406 30.797 1 24.25 161 LYS B CA 1
ATOM 2677 C C . LYS B 1 161 ? -0.11 -37.188 29.906 1 24.25 161 LYS B C 1
ATOM 2679 O O . LYS B 1 161 ? -0.188 -36.188 29.188 1 24.25 161 LYS B O 1
ATOM 2684 N N . LYS B 1 162 ? -1.486 -37.781 30.281 1 24.91 162 LYS B N 1
ATOM 2685 C CA . LYS B 1 162 ? -2.799 -38.094 29.719 1 24.91 162 LYS B CA 1
ATOM 2686 C C . LYS B 1 162 ? -3.512 -36.812 29.281 1 24.91 162 LYS B C 1
ATOM 2688 O O . LYS B 1 162 ? -3.971 -36.031 30.125 1 24.91 162 LYS B O 1
ATOM 2693 N N . GLN B 1 163 ? -3.213 -36.188 28.266 1 22.84 163 GLN B N 1
ATOM 2694 C CA . GLN B 1 163 ? -3.477 -34.844 27.766 1 22.84 163 GLN B CA 1
ATOM 2695 C C . GLN B 1 163 ? -4.949 -34.688 27.406 1 22.84 163 GLN B C 1
ATOM 2697 O O . GLN B 1 163 ? -5.414 -35.219 26.391 1 22.84 163 GLN B O 1
ATOM 2702 N N . LYS B 1 164 ? -5.926 -34.781 28.312 1 24.48 164 LYS B N 1
ATOM 2703 C CA . LYS B 1 164 ? -7.312 -34.406 28.062 1 24.48 164 LYS B CA 1
ATOM 2704 C C . LYS B 1 164 ? -7.379 -33.094 27.297 1 24.48 164 LYS B C 1
ATOM 2706 O O . LYS B 1 164 ? -6.73 -32.094 27.672 1 24.48 164 LYS B O 1
ATOM 2711 N N . GLU B 1 165 ? -7.898 -33.062 26.078 1 26.59 165 GLU B N 1
ATOM 2712 C CA . GLU B 1 165 ? -8.094 -32.25 24.875 1 26.59 165 GLU B CA 1
ATOM 2713 C C . GLU B 1 165 ? -8.805 -30.953 25.219 1 26.59 165 GLU B C 1
ATOM 2715 O O . GLU B 1 165 ? -10.031 -30.891 25.25 1 26.59 165 GLU B O 1
ATOM 2720 N N . VAL B 1 166 ? -8.781 -30.422 26.422 1 24.66 166 VAL B N 1
ATOM 2721 C CA . VAL B 1 166 ? -9.516 -29.172 26.578 1 24.66 166 VAL B CA 1
ATOM 2722 C C . VAL B 1 166 ? -9.062 -28.172 25.516 1 24.66 166 VAL B C 1
ATOM 2724 O O . VAL B 1 166 ? -7.902 -27.75 25.516 1 24.66 166 VAL B O 1
ATOM 2727 N N . VAL B 1 167 ? -9.5 -28.203 24.328 1 25.14 167 VAL B N 1
ATOM 2728 C CA . VAL B 1 167 ? -9.508 -27.188 23.281 1 25.14 167 VAL B CA 1
ATOM 2729 C C . VAL B 1 167 ? -9.891 -25.844 23.875 1 25.14 167 VAL B C 1
ATOM 2731 O O . VAL B 1 167 ? -11.031 -25.656 24.312 1 25.14 167 VAL B O 1
ATOM 2734 N N . ALA B 1 168 ? -9.258 -25.328 24.812 1 25.64 168 ALA B N 1
ATOM 2735 C CA . ALA B 1 168 ? -9.555 -23.953 25.188 1 25.64 168 ALA B CA 1
ATOM 2736 C C . ALA B 1 168 ? -9.773 -23.078 23.953 1 25.64 168 ALA B C 1
ATOM 2738 O O . ALA B 1 168 ? -8.945 -23.078 23.031 1 25.64 168 ALA B O 1
ATOM 2739 N N . GLU B 1 169 ? -10.945 -22.844 23.531 1 28.09 169 GLU B N 1
ATOM 2740 C CA . GLU B 1 169 ? -11.453 -21.781 22.672 1 28.09 169 GLU B CA 1
ATOM 2741 C C . GLU B 1 169 ? -10.766 -20.453 22.969 1 28.09 169 GLU B C 1
ATOM 2743 O O . GLU B 1 169 ? -11.055 -19.812 23.984 1 28.09 169 GLU B O 1
ATOM 2748 N N . GLU B 1 170 ? -9.477 -20.391 23.141 1 29.86 170 GLU B N 1
ATOM 2749 C CA . GLU B 1 170 ? -8.922 -19.047 23.156 1 29.86 170 GLU B CA 1
ATOM 2750 C C . GLU B 1 170 ? -9.695 -18.109 22.234 1 29.86 170 GLU B C 1
ATOM 2752 O O . GLU B 1 170 ? -9.781 -18.359 21.031 1 29.86 170 GLU B O 1
ATOM 2757 N N . GLU B 1 171 ? -10.75 -17.594 22.688 1 30.28 171 GLU B N 1
ATOM 2758 C CA . GLU B 1 171 ? -11.344 -16.406 22.078 1 30.28 171 GLU B CA 1
ATOM 2759 C C . GLU B 1 171 ? -10.266 -15.492 21.516 1 30.28 171 GLU B C 1
ATOM 2761 O O . GLU B 1 171 ? -9.523 -14.859 22.266 1 30.28 171 GLU B O 1
ATOM 2766 N N . GLU B 1 172 ? -9.422 -15.938 20.656 1 32.75 172 GLU B N 1
ATOM 2767 C CA . GLU B 1 172 ? -8.703 -14.953 19.844 1 32.75 172 GLU B CA 1
ATOM 2768 C C . GLU B 1 172 ? -9.477 -13.641 19.75 1 32.75 172 GLU B C 1
ATOM 2770 O O . GLU B 1 172 ? -10.5 -13.57 19.062 1 32.75 172 GLU B O 1
ATOM 2775 N N . GLU B 1 173 ? -9.828 -13.086 20.875 1 34.09 173 GLU B N 1
ATOM 2776 C CA . GLU B 1 173 ? -10.227 -11.695 20.688 1 34.09 173 GLU B CA 1
ATOM 2777 C C . GLU B 1 173 ? -9.648 -11.117 19.406 1 34.09 173 GLU B C 1
ATOM 2779 O O . GLU B 1 173 ? -8.43 -11.016 19.266 1 34.09 173 GLU B O 1
ATOM 2784 N N . ASN B 1 174 ? -10.188 -11.492 18.328 1 36.84 174 ASN B N 1
ATOM 2785 C CA . ASN B 1 174 ? -9.938 -11.117 16.938 1 36.84 174 ASN B CA 1
ATOM 2786 C C . ASN B 1 174 ? -9.484 -9.664 16.828 1 36.84 174 ASN B C 1
ATOM 2788 O O . ASN B 1 174 ? -10.266 -8.742 17.094 1 36.84 174 ASN B O 1
ATOM 2792 N N . CYS B 1 175 ? -8.383 -9.359 17.359 1 36 175 CYS B N 1
ATOM 2793 C CA . CYS B 1 175 ? -7.672 -8.102 17.188 1 36 175 CYS B CA 1
ATOM 2794 C C . CYS B 1 175 ? -8.109 -7.391 15.914 1 36 175 CYS B C 1
ATOM 2796 O O . CYS B 1 175 ? -7.719 -6.25 15.672 1 36 175 CYS B O 1
ATOM 2798 N N . TYR B 1 176 ? -8.758 -8.195 15.117 1 43.5 176 TYR B N 1
ATOM 2799 C CA . TYR B 1 176 ? -9.219 -7.582 13.875 1 43.5 176 TYR B CA 1
ATOM 2800 C C . TYR B 1 176 ? -10.43 -6.691 14.117 1 43.5 176 TYR B C 1
ATOM 2802 O O . TYR B 1 176 ? -11.156 -6.352 13.18 1 43.5 176 TYR B O 1
ATOM 2810 N N . ASP B 1 177 ? -10.766 -6.617 15.438 1 49.72 177 ASP B N 1
ATOM 2811 C CA . ASP B 1 177 ? -11.984 -5.863 15.727 1 49.72 177 ASP B CA 1
ATOM 2812 C C . ASP B 1 177 ? -11.75 -4.363 15.555 1 49.72 177 ASP B C 1
ATOM 2814 O O . ASP B 1 177 ? -12.516 -3.547 16.078 1 49.72 177 ASP B O 1
ATOM 2818 N N . HIS B 1 178 ? -10.57 -4.094 14.922 1 56.5 178 HIS B N 1
ATOM 2819 C CA . HIS B 1 178 ? -10.492 -2.635 14.906 1 56.5 178 HIS B CA 1
ATOM 2820 C C . HIS B 1 178 ? -11.141 -2.068 13.648 1 56.5 178 HIS B C 1
ATOM 2822 O O . HIS B 1 178 ? -11.039 -2.658 12.57 1 56.5 178 HIS B O 1
ATOM 2828 N N . GLU B 1 179 ? -11.969 -1.179 13.961 1 70.69 179 GLU B N 1
ATOM 2829 C CA . GLU B 1 179 ? -12.539 -0.351 12.906 1 70.69 179 GLU B CA 1
ATOM 2830 C C . GLU B 1 179 ? -11.445 0.33 12.086 1 70.69 179 GLU B C 1
ATOM 2832 O O . GLU B 1 179 ? -10.492 0.877 12.648 1 70.69 179 GLU B O 1
ATOM 2837 N N . TYR B 1 180 ? -11.383 -0.168 10.875 1 79.69 180 TYR B N 1
ATOM 2838 C CA . TYR B 1 180 ? -10.438 0.575 10.055 1 79.69 180 TYR B CA 1
ATOM 2839 C C . TYR B 1 180 ? -11.117 1.175 8.828 1 79.69 180 TYR B C 1
ATOM 2841 O O . TYR B 1 180 ? -12.266 0.848 8.531 1 79.69 180 TYR B O 1
ATOM 2849 N N . TYR B 1 181 ? -10.43 2.135 8.312 1 84.62 181 TYR B N 1
ATOM 2850 C CA . TYR B 1 181 ? -10.859 2.881 7.137 1 84.62 181 TYR B CA 1
ATOM 2851 C C . TYR B 1 181 ? -9.883 2.707 5.984 1 84.62 181 TYR B C 1
ATOM 2853 O O . TYR B 1 181 ? -8.68 2.555 6.203 1 84.62 181 TYR B O 1
ATOM 2861 N N . VAL B 1 182 ? -10.516 2.674 4.832 1 89.69 182 VAL B N 1
ATOM 2862 C CA . VAL B 1 182 ? -9.695 2.785 3.627 1 89.69 182 VAL B CA 1
ATOM 2863 C C . VAL B 1 182 ? -9.898 4.156 2.988 1 89.69 182 VAL B C 1
ATOM 2865 O O . VAL B 1 182 ? -11 4.48 2.539 1 89.69 182 VAL B O 1
ATOM 2868 N N . CYS B 1 183 ? -8.836 4.906 3.033 1 87.69 183 CYS B N 1
ATOM 2869 C CA . CYS B 1 183 ? -8.898 6.238 2.443 1 87.69 183 CYS B CA 1
ATOM 2870 C C . CYS B 1 183 ? -8.422 6.219 0.998 1 87.69 183 CYS B C 1
ATOM 2872 O O . CYS B 1 183 ? -7.414 5.578 0.681 1 87.69 183 CYS B O 1
ATOM 2874 N N . ILE B 1 184 ? -9.141 6.938 0.163 1 85.94 184 ILE B N 1
ATOM 2875 C CA . ILE B 1 184 ? -8.883 6.953 -1.272 1 85.94 184 ILE B CA 1
ATOM 2876 C C . ILE B 1 184 ? -8.781 8.398 -1.763 1 85.94 184 ILE B C 1
ATOM 2878 O O . ILE B 1 184 ? -9.516 9.266 -1.296 1 85.94 184 ILE B O 1
ATOM 2882 N N . LEU B 1 185 ? -7.832 8.547 -2.564 1 79.94 185 LEU B N 1
ATOM 2883 C CA . LEU B 1 185 ? -7.68 9.852 -3.205 1 79.94 185 LEU B CA 1
ATOM 2884 C C . LEU B 1 185 ? -8.383 9.875 -4.555 1 79.94 185 LEU B C 1
ATOM 2886 O O . LEU B 1 185 ? -8.047 9.102 -5.453 1 79.94 185 LEU B O 1
ATOM 2890 N N . THR B 1 186 ? -9.43 10.617 -4.648 1 70.94 186 THR B N 1
ATOM 2891 C CA . THR B 1 186 ? -10.203 10.742 -5.879 1 70.94 186 THR B CA 1
ATOM 2892 C C . THR B 1 186 ? -9.969 12.109 -6.523 1 70.94 186 THR B C 1
ATOM 2894 O O . THR B 1 186 ? -9.688 13.086 -5.828 1 70.94 186 THR B O 1
#

Sequence (372 aa):
MDSSRSKFVVVAYDVGLNQCREVPQPAEYGDGNGGGYFLSLGELRNCLCIFANYLGESVHAWMMKEYGVESSWTKLFSVPNSGLSYHFSLVPLGLSMNGDEVLLHLDGERLVWLEMEKGKGAQEITILGWEGGDFGAAVCFASLVPPDGKLPPKEVIVSKKKQKEVVAEEEEENCYDHEYYVCILTMDSSRSKFVVVAYDVGLNQCREVPQPAEYGDGNGGGYFLSLGELRNCLCIFANYLGESVHAWMMKEYGVESSWTKLFSVPNSGLSYHFSLVPLGLSMNGDEVLLHLDGERLVWLEMEKGKGAQEITILGWEGGDFGAAVCFASLVPPDGKLPPKEVIVSKKKQKEVVAEEEEENCYDHEYYVCILT

pLDDT: mean 74.05, std 23.83, range [21.89, 95.75]

Solvent-accessible surface area (backbone atoms only — not comparable to full-atom values): 21363 Å² total; per-residue (Å²): 126,80,78,68,67,79,71,73,41,42,32,30,36,30,65,79,75,71,43,67,42,78,42,68,60,67,88,77,69,65,72,50,94,74,46,64,67,32,70,23,41,22,38,50,95,69,20,48,29,42,32,38,37,27,45,82,52,30,32,36,31,33,34,28,76,38,78,83,39,52,85,38,47,38,78,70,34,67,27,66,23,67,93,46,40,89,52,64,32,54,32,48,67,40,61,41,80,84,62,53,30,37,34,28,39,37,65,40,56,42,43,30,40,33,43,51,50,71,86,68,46,64,44,75,58,85,55,76,92,54,87,71,59,75,43,45,67,22,65,34,46,68,75,60,59,40,54,77,60,59,63,75,79,71,83,70,85,75,73,85,76,87,74,85,78,74,72,72,73,67,71,66,73,57,78,60,70,58,58,37,30,42,33,30,49,72,126,79,79,69,66,79,70,73,42,42,32,30,36,32,66,81,75,72,43,67,43,79,44,68,60,67,87,76,70,64,71,52,93,75,47,64,68,35,69,24,42,20,37,49,94,67,19,49,27,43,30,37,38,26,45,82,52,31,32,36,32,35,35,27,75,38,76,82,39,51,87,38,47,37,79,70,35,65,26,66,24,68,92,45,43,86,52,66,32,54,32,48,66,39,62,40,78,85,61,56,28,38,33,28,40,35,66,39,56,43,43,30,40,33,41,48,51,71,88,68,46,63,46,76,58,85,56,76,91,54,87,73,58,77,42,44,68,21,66,34,50,68,76,59,60,40,54,76,64,61,64,76,76,69,87,74,85,76,76,85,70,91,73,77,79,73,75,72,75,70,73,65,71,56,76,60,71,57,56,37,31,42,34,31,49,72

Secondary structure (DSSP, 8-state):
---------EEEEETTTTEEEEPP--S-----SSS-EEEEEEEETTEEEEEEEETTTEEEEEEESSTT-GGGEEEEEEEE-TTTTT-S-EEEEEE-TTSSEEEEEETTTEEEEEESSTT--EEEPPPTT--SS---EEEEESS---TTS----------S--------------GGGS-EEEEEE-/---------EEEEETTTTEEEEPP--S-----SSS-EEEEEEEETTEEEEEEEETTTEEEEEEESSTT-GGGEEEEEEEE-TTTTT-S-EEEEEE-TTSSEEEEEETTTEEEEEESSTT--EEEPPPTT--SS---EEEEESS---TT-----------SS-------------GGG--EEEEEE-

Nearest PDB structures (foldseek):
  5wlc-assembly1_LT  TM=5.310E-01  e=1.027E-01  Saccharomyc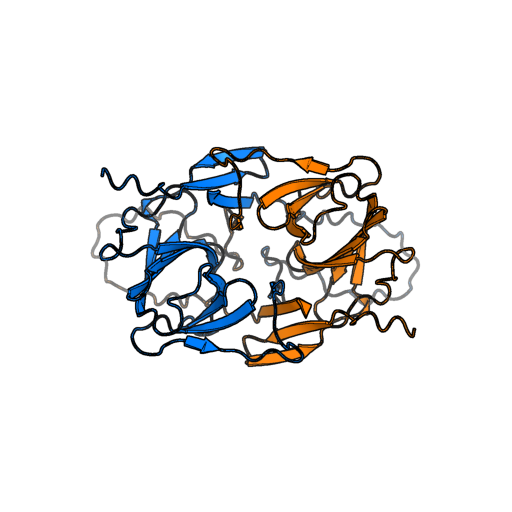es cerevisiae BY4741
  6zqf-assembly1_UU  TM=5.245E-01  e=2.422E-01  Saccharomyces cerevisiae S288C
  8qca-assembly1_C  TM=3.985E-01  e=1.955E-01  Saccharomyces cerevisiae
  7wug-assembly1_Y  TM=3.521E-01  e=9.736E-02  Saccharomyces cerevisiae
  4zn4-assembly2_B  TM=3.762E-01  e=6.726E+00  Thermochaetoides thermophila DSM 1495

Organism: NCBI:txid586396

Foldseek 3Di:
DPPPVVDWWKWKQWPVVRDIDTAADAPDPDLPVVADKAWEWEDEPNWIKIWIAGAQFWIWMWTQPDGRDHVSIDTQAIEGQVVNRPFRYWYWDYADPVRQWTWTQTNQWWTWTQGRDYDPGIGTDDDPPDDTDGDDDDDDDDPCCPPVNDDPPDPDPDDDDDDDCPVPPPVPVVSVPDTDIDMDTD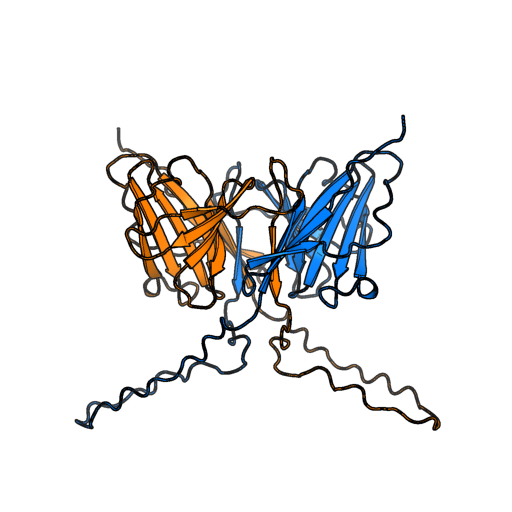/DPPVVVDWWKWKQWPVVRDIDTAADAPDPDPPVVADKAWEWEDEPNWIKIWIAGAQFWIWMWTQPDGRDHVSIDTQAIEGQVVQRPFRYWYWDYADPVRQWTWTQTNQWWTWIQGRDYDPGIGTDDDPPDDTDGDDDDDDDDDPCPPVNDDPPDDDPDDDDPDDPPPPPPVVVVSVPDTDIDMDTD

Radius of gyration: 22.15 Å; Cα contacts (8 Å, |Δi|>4): 812; chains: 2; bounding box: 40×68×64 Å